Protein AF-A0A524IA74-F1 (afdb_monomer_lite)

Structure (mmCIF, N/CA/C/O backbone):
data_AF-A0A524IA74-F1
#
_entry.id   AF-A0A524IA74-F1
#
loop_
_atom_site.group_PDB
_atom_site.id
_atom_site.type_symbol
_atom_site.label_atom_id
_atom_site.label_alt_id
_atom_site.label_comp_id
_atom_site.label_asym_id
_atom_site.label_entity_id
_atom_site.label_seq_id
_atom_site.pdbx_PDB_ins_code
_atom_site.Cartn_x
_atom_site.Cartn_y
_atom_site.Cartn_z
_atom_site.occupancy
_atom_site.B_iso_or_equiv
_atom_site.auth_seq_id
_atom_site.auth_comp_id
_atom_site.auth_asym_id
_atom_site.auth_atom_id
_atom_site.pdbx_PDB_model_num
ATOM 1 N N . MET A 1 1 ? -13.943 26.704 13.765 1.00 54.09 1 MET A N 1
ATOM 2 C CA . MET A 1 1 ? -13.373 25.333 13.766 1.00 54.09 1 MET A CA 1
ATOM 3 C C . MET A 1 1 ? -14.241 24.308 13.032 1.00 54.09 1 MET A C 1
ATOM 5 O O . MET A 1 1 ? -13.720 23.677 12.126 1.00 54.09 1 MET A O 1
ATOM 9 N N . LYS A 1 2 ? -15.546 24.165 13.328 1.00 55.84 2 LYS A N 1
ATOM 10 C CA . LYS A 1 2 ? -16.419 23.176 12.648 1.00 55.84 2 LYS A CA 1
ATOM 11 C C . LYS A 1 2 ? -16.533 23.368 11.122 1.00 55.84 2 LYS A C 1
ATOM 13 O O . LYS A 1 2 ? -16.414 22.394 10.395 1.00 55.84 2 LYS A O 1
ATOM 18 N N . ALA A 1 3 ? -16.668 24.613 10.650 1.00 59.72 3 ALA A N 1
ATOM 19 C CA . ALA A 1 3 ? -16.769 24.925 9.217 1.00 59.72 3 ALA A CA 1
ATOM 20 C C . ALA A 1 3 ? -15.472 24.647 8.424 1.00 59.72 3 ALA A C 1
ATOM 22 O O . ALA A 1 3 ? -15.514 24.189 7.289 1.00 59.72 3 ALA A O 1
ATOM 23 N N . LEU A 1 4 ? -14.302 24.875 9.032 1.00 58.81 4 LEU A N 1
ATOM 24 C CA . LEU A 1 4 ? -13.014 24.597 8.384 1.00 58.81 4 LEU A CA 1
ATOM 25 C C . LEU A 1 4 ? -12.788 23.082 8.242 1.00 58.81 4 LEU A C 1
ATOM 27 O O . LEU A 1 4 ? -12.340 22.608 7.202 1.00 58.81 4 LEU A O 1
ATOM 31 N N . MET A 1 5 ? -13.168 22.315 9.272 1.00 59.25 5 MET A N 1
ATOM 32 C CA . MET A 1 5 ? -13.092 20.853 9.237 1.00 59.25 5 MET A CA 1
ATOM 33 C C . MET A 1 5 ? -14.117 20.230 8.284 1.00 59.25 5 MET A C 1
ATOM 35 O O . MET A 1 5 ? -13.806 19.223 7.657 1.00 59.25 5 MET A O 1
ATOM 39 N N . SER A 1 6 ? -15.300 20.832 8.112 1.00 62.88 6 SER A N 1
ATOM 40 C CA . SER A 1 6 ? -16.278 20.358 7.125 1.00 62.88 6 SER A CA 1
ATOM 41 C C . SER A 1 6 ? -15.826 20.613 5.687 1.00 62.88 6 SER A C 1
ATOM 43 O O . SER A 1 6 ? -16.047 19.763 4.833 1.00 62.88 6 SER A O 1
ATOM 45 N N . VAL A 1 7 ? -15.151 21.736 5.413 1.00 64.31 7 VAL A N 1
ATOM 46 C CA . VAL A 1 7 ? -14.572 22.014 4.086 1.00 64.31 7 VAL A CA 1
ATOM 47 C C . VAL A 1 7 ? -13.416 21.056 3.784 1.00 64.31 7 VAL A C 1
ATOM 49 O O . VAL A 1 7 ? -13.382 20.467 2.706 1.00 64.31 7 VAL A O 1
ATOM 52 N N . GLY A 1 8 ? -12.515 20.823 4.747 1.00 64.31 8 GLY A N 1
ATOM 53 C CA . GLY A 1 8 ? -11.433 19.840 4.602 1.00 64.31 8 GLY A CA 1
ATOM 54 C C . GLY A 1 8 ? -11.945 18.410 4.395 1.00 64.31 8 GLY A C 1
ATOM 55 O O . GLY A 1 8 ? -11.442 17.692 3.533 1.00 64.31 8 GLY A O 1
ATOM 56 N N . ALA A 1 9 ? -13.000 18.016 5.115 1.00 65.38 9 ALA A N 1
ATOM 57 C CA . ALA A 1 9 ? -13.662 16.730 4.912 1.00 65.38 9 ALA A CA 1
ATOM 58 C C . ALA A 1 9 ? -14.274 16.618 3.507 1.00 65.38 9 ALA A C 1
ATOM 60 O O . ALA A 1 9 ? -14.123 15.585 2.864 1.00 65.38 9 ALA A O 1
ATOM 61 N N . LEU A 1 10 ? -14.904 17.678 2.996 1.00 71.00 10 LEU A N 1
ATOM 62 C CA . LEU A 1 10 ? -15.529 17.684 1.671 1.00 71.00 10 LEU A CA 1
ATOM 63 C C . LEU A 1 10 ? -14.485 17.560 0.550 1.00 71.00 10 LEU A C 1
ATOM 65 O O . LEU A 1 10 ? -14.660 16.753 -0.358 1.00 71.00 10 LEU A O 1
ATOM 69 N N . ILE A 1 11 ? -13.356 18.268 0.661 1.00 70.00 11 ILE A N 1
ATOM 70 C CA . ILE A 1 11 ? -12.216 18.144 -0.266 1.00 70.00 11 ILE A CA 1
ATOM 71 C C . ILE A 1 11 ? -11.627 16.726 -0.224 1.00 70.00 11 ILE A C 1
ATOM 73 O O . ILE A 1 11 ? -11.373 16.124 -1.269 1.00 70.00 11 ILE A O 1
ATOM 77 N N . GLY A 1 12 ? -11.469 16.163 0.978 1.00 69.38 12 GLY A N 1
ATOM 78 C CA . GLY A 1 12 ? -11.033 14.781 1.166 1.00 69.38 12 GLY A CA 1
ATOM 79 C C . GLY A 1 12 ? -11.959 13.769 0.496 1.00 69.38 12 GLY A C 1
ATOM 80 O O . GLY A 1 12 ? -11.491 12.905 -0.239 1.00 69.38 12 GLY A O 1
ATOM 81 N N . VAL A 1 13 ? -13.274 13.903 0.697 1.00 72.31 13 VAL A N 1
ATOM 82 C CA . VAL A 1 13 ? -14.288 13.040 0.071 1.00 72.31 13 VAL A CA 1
ATOM 83 C C . VAL A 1 13 ? -14.237 13.152 -1.451 1.00 72.31 13 VAL A C 1
ATOM 85 O O . VAL A 1 13 ? -14.229 12.128 -2.129 1.00 72.31 13 VAL A O 1
ATOM 88 N N . VAL A 1 14 ? -14.154 14.368 -1.997 1.00 74.56 14 VAL A N 1
ATOM 89 C CA . VAL A 1 14 ? -14.113 14.590 -3.449 1.00 74.56 14 VAL A CA 1
ATOM 90 C C . VAL A 1 14 ? -12.910 13.901 -4.081 1.00 74.56 14 VAL A C 1
ATOM 92 O O . VAL A 1 14 ? -13.070 13.210 -5.085 1.00 74.56 14 VAL A O 1
ATOM 95 N N . GLY A 1 15 ? -11.712 14.022 -3.505 1.00 73.25 15 GLY A N 1
ATOM 96 C CA . GLY A 1 15 ? -10.569 13.350 -4.115 1.00 73.25 15 GLY A CA 1
ATOM 97 C C . GLY A 1 15 ? -10.454 11.857 -3.775 1.00 73.25 15 GLY A C 1
ATOM 98 O O . GLY A 1 15 ? -9.889 11.129 -4.581 1.00 73.25 15 GLY A O 1
ATOM 99 N N . ILE A 1 16 ? -11.075 11.350 -2.698 1.00 75.94 16 ILE A N 1
ATOM 100 C CA . ILE A 1 16 ? -11.291 9.898 -2.527 1.00 75.94 16 ILE A CA 1
ATOM 101 C C . ILE A 1 16 ? -12.206 9.365 -3.637 1.00 75.94 16 ILE A C 1
ATOM 103 O O . ILE A 1 16 ? -11.902 8.330 -4.224 1.00 75.94 16 ILE A O 1
ATOM 107 N N . LEU A 1 17 ? -13.296 10.070 -3.957 1.00 77.56 17 LEU A N 1
ATOM 108 C CA . LEU A 1 17 ? -14.204 9.703 -5.049 1.00 77.56 17 LEU A CA 1
ATOM 109 C C . LEU A 1 17 ? -13.511 9.771 -6.412 1.00 77.56 17 LEU A C 1
ATOM 111 O O . LEU A 1 17 ? -13.702 8.880 -7.237 1.00 77.56 17 LEU A O 1
ATOM 115 N N . LEU A 1 18 ? -12.668 10.781 -6.632 1.00 78.19 18 LEU A N 1
ATOM 116 C CA . LEU A 1 18 ? -11.855 10.895 -7.841 1.00 78.19 18 LEU A CA 1
ATOM 117 C C . LEU A 1 18 ? -10.894 9.709 -7.962 1.00 78.19 18 LEU A C 1
ATOM 119 O O . LEU A 1 18 ? -10.849 9.058 -9.002 1.00 78.19 18 LEU A O 1
ATOM 123 N N . LEU A 1 19 ? -10.177 9.376 -6.888 1.00 77.81 19 LEU A N 1
ATOM 124 C CA . LEU A 1 19 ? -9.237 8.257 -6.867 1.00 77.81 19 LEU A CA 1
ATOM 125 C C . LEU A 1 19 ? -9.966 6.915 -7.034 1.00 77.81 19 LEU A C 1
ATOM 127 O O . LEU A 1 19 ? -9.506 6.062 -7.788 1.00 77.81 19 LEU A O 1
ATOM 131 N N . ALA A 1 20 ? -11.146 6.752 -6.431 1.00 79.62 20 ALA A N 1
ATOM 132 C CA . ALA A 1 20 ? -12.015 5.600 -6.658 1.00 79.62 20 ALA A CA 1
ATOM 133 C C . ALA A 1 20 ? -12.445 5.503 -8.134 1.00 79.62 20 ALA A C 1
ATOM 135 O O . ALA A 1 20 ? -12.313 4.443 -8.746 1.00 79.62 20 ALA A O 1
ATOM 136 N N . GLY A 1 21 ? -12.853 6.616 -8.749 1.00 76.75 21 GLY A N 1
ATOM 137 C CA . GLY A 1 21 ? -13.161 6.691 -10.180 1.00 76.75 21 GLY A CA 1
ATOM 138 C C . GLY A 1 21 ? -11.976 6.300 -11.069 1.00 76.75 21 GLY A C 1
ATOM 139 O O . GLY A 1 21 ? -12.164 5.603 -12.066 1.00 76.75 21 GLY A O 1
ATOM 140 N N . MET A 1 22 ? -10.752 6.665 -10.677 1.00 79.50 22 MET A N 1
ATOM 141 C CA . MET A 1 22 ? -9.527 6.247 -11.369 1.00 79.50 22 MET A CA 1
ATOM 142 C C . MET A 1 22 ? -9.234 4.754 -11.187 1.00 79.50 22 MET A C 1
ATOM 144 O O . MET A 1 22 ? -8.832 4.089 -12.137 1.00 79.50 22 MET A O 1
ATOM 148 N N . THR A 1 23 ? -9.474 4.197 -9.995 1.00 75.94 23 THR A N 1
ATOM 149 C CA . THR A 1 23 ? -9.257 2.761 -9.733 1.00 75.94 23 THR A CA 1
ATOM 150 C C . THR A 1 23 ? -10.218 1.861 -10.510 1.00 75.94 23 THR A C 1
ATOM 152 O O . THR A 1 23 ? -9.827 0.769 -10.912 1.00 75.94 23 THR A O 1
ATOM 155 N N . VAL A 1 24 ? -11.452 2.323 -10.747 1.00 78.75 24 VAL A N 1
ATOM 156 C CA . VAL A 1 24 ? -12.494 1.600 -11.501 1.00 78.75 24 VAL A CA 1
ATOM 157 C C . VAL A 1 24 ? -12.382 1.857 -13.015 1.00 78.75 24 VAL A C 1
ATOM 159 O O . VAL A 1 24 ? -13.074 1.228 -13.806 1.00 78.75 24 VAL A O 1
ATOM 162 N N . GLY A 1 25 ? -11.485 2.753 -13.445 1.00 71.50 25 GLY A N 1
ATOM 163 C CA . GLY A 1 25 ? -11.270 3.078 -14.859 1.00 71.50 25 GLY A CA 1
ATOM 164 C C . GLY A 1 25 ? -12.322 4.013 -15.467 1.00 71.50 25 GLY A C 1
ATOM 165 O O . GLY A 1 25 ? -12.329 4.208 -16.677 1.00 71.50 25 GLY A O 1
ATOM 166 N N . ILE A 1 26 ? -13.186 4.615 -14.642 1.00 76.38 26 ILE A N 1
ATOM 167 C CA . ILE A 1 26 ? -14.176 5.621 -15.068 1.00 76.38 26 ILE A CA 1
ATOM 168 C C . ILE A 1 26 ? -13.473 6.944 -15.397 1.00 76.38 26 ILE A C 1
ATOM 170 O O . ILE A 1 26 ? -13.854 7.638 -16.336 1.00 76.38 26 ILE A O 1
ATOM 174 N N . VAL A 1 27 ? -12.432 7.286 -14.630 1.00 72.25 27 VAL A N 1
ATOM 175 C CA . VAL A 1 27 ? -11.630 8.499 -14.823 1.00 72.25 27 VAL A CA 1
ATOM 176 C C . VAL A 1 27 ? -10.223 8.100 -15.268 1.00 72.25 27 VAL A C 1
ATOM 178 O O . VAL A 1 27 ? -9.464 7.554 -14.466 1.00 72.25 27 VAL A O 1
ATOM 181 N N . PRO A 1 28 ? -9.835 8.363 -16.525 1.00 69.81 28 PRO A N 1
ATOM 182 C CA . PRO A 1 28 ? -8.480 8.104 -16.988 1.00 69.81 28 PRO A CA 1
ATOM 183 C C . PRO A 1 28 ? -7.435 8.861 -16.158 1.00 69.81 28 PRO A C 1
ATOM 185 O O . PRO A 1 28 ? -7.592 10.052 -15.872 1.00 69.81 28 PRO A O 1
ATOM 188 N N . SER A 1 29 ? -6.306 8.217 -15.844 1.00 67.06 29 SER A N 1
ATOM 189 C CA . SER A 1 29 ? -5.229 8.846 -15.061 1.00 67.06 29 SER A CA 1
ATOM 190 C C . SER A 1 29 ? -4.622 10.102 -15.694 1.00 67.06 29 SER A C 1
ATOM 192 O O . SER A 1 29 ? -3.987 10.897 -15.008 1.00 67.06 29 SER A O 1
ATOM 194 N N . ASN A 1 30 ? -4.849 10.310 -16.990 1.00 67.38 30 ASN A N 1
ATOM 195 C CA . ASN A 1 30 ? -4.389 11.474 -17.741 1.00 67.38 30 ASN A CA 1
ATOM 196 C C . ASN A 1 30 ? -5.347 12.684 -17.680 1.00 67.38 30 ASN A C 1
ATOM 198 O O . ASN A 1 30 ? -4.999 13.731 -18.224 1.00 67.38 30 ASN A O 1
ATOM 202 N N . THR A 1 31 ? -6.527 12.551 -17.055 1.00 68.94 31 THR A N 1
ATOM 203 C CA . THR A 1 31 ? -7.569 13.598 -17.042 1.00 68.94 31 THR A CA 1
ATOM 204 C C . THR A 1 31 ? -7.170 14.778 -16.158 1.00 68.94 31 THR A C 1
ATOM 206 O O . THR A 1 31 ? -7.426 15.927 -16.504 1.00 68.94 31 THR A O 1
ATOM 209 N N . VAL A 1 32 ? -6.479 14.513 -15.046 1.00 69.56 32 VAL A N 1
ATOM 210 C CA . VAL A 1 32 ? -5.937 15.553 -14.163 1.00 69.56 32 VAL A CA 1
ATOM 211 C C . VAL A 1 32 ? -4.418 15.450 -14.190 1.00 69.56 32 VAL A C 1
ATOM 213 O O . VAL A 1 32 ? -3.829 14.664 -13.452 1.00 69.56 32 VAL A O 1
ATOM 216 N N . ARG A 1 33 ? -3.759 16.215 -15.059 1.00 71.31 33 ARG A N 1
ATOM 217 C CA . ARG A 1 33 ? -2.292 16.209 -15.125 1.00 71.31 33 ARG A CA 1
ATOM 218 C C . ARG A 1 33 ? -1.700 16.969 -13.940 1.00 71.31 33 ARG A C 1
ATOM 220 O O . ARG A 1 33 ? -2.246 17.981 -13.504 1.00 71.31 33 ARG A O 1
ATOM 227 N N . LEU A 1 34 ? -0.594 16.457 -13.411 1.00 78.81 34 LEU A N 1
ATOM 228 C CA . LEU A 1 34 ? 0.241 17.210 -12.479 1.00 78.81 34 LEU A CA 1
ATOM 229 C C . LEU A 1 34 ? 1.002 18.274 -13.280 1.00 78.81 34 LEU A C 1
ATOM 231 O O . LEU A 1 34 ? 1.402 18.016 -14.416 1.00 78.81 34 LEU A O 1
ATOM 235 N N . LEU A 1 35 ? 1.174 19.465 -12.710 1.00 76.94 35 LEU A N 1
ATOM 236 C CA . LEU A 1 35 ? 1.890 20.552 -13.375 1.00 76.94 35 LEU A CA 1
ATOM 237 C C . LEU A 1 35 ? 3.384 20.215 -13.454 1.00 76.94 35 LEU A C 1
ATOM 239 O O . LEU A 1 35 ? 4.038 20.005 -12.427 1.00 76.94 35 LEU A O 1
ATOM 243 N N . GLU A 1 36 ? 3.924 20.172 -14.672 1.00 73.50 36 GLU A N 1
ATOM 244 C CA . GLU A 1 36 ? 5.352 19.946 -14.913 1.00 73.50 36 GLU A CA 1
ATOM 245 C C . GLU A 1 36 ? 6.183 21.023 -14.192 1.00 73.50 36 GLU A C 1
ATOM 247 O O . GLU A 1 36 ? 5.839 22.204 -14.191 1.00 73.50 36 GLU A O 1
ATOM 252 N N . GLY A 1 37 ? 7.238 20.606 -13.487 1.00 77.31 37 GLY A N 1
ATOM 253 C CA . GLY A 1 37 ? 8.062 21.486 -12.643 1.00 77.31 37 GLY A CA 1
ATOM 254 C C . GLY A 1 37 ? 7.543 21.717 -11.214 1.00 77.31 37 GLY A C 1
ATOM 255 O O . GLY A 1 37 ? 8.352 21.932 -10.316 1.00 77.31 37 GLY A O 1
ATOM 256 N N . TYR A 1 38 ? 6.237 21.576 -10.956 1.00 81.25 38 TYR A N 1
ATOM 257 C CA . TYR A 1 38 ? 5.638 21.731 -9.615 1.00 81.25 38 TYR A CA 1
ATOM 258 C C . TYR A 1 38 ? 5.130 20.420 -9.002 1.00 81.25 38 TYR A C 1
ATOM 260 O O . TYR A 1 38 ? 4.615 20.419 -7.880 1.00 81.25 38 TYR A O 1
ATOM 268 N N . MET A 1 39 ? 5.309 19.294 -9.702 1.00 81.62 39 MET A N 1
ATOM 269 C CA . MET A 1 39 ? 4.815 17.977 -9.283 1.00 81.62 39 MET A CA 1
ATOM 270 C C . MET A 1 39 ? 5.117 17.624 -7.813 1.00 81.62 39 MET A C 1
ATOM 272 O O . MET A 1 39 ? 4.191 17.166 -7.144 1.00 81.62 39 MET A O 1
ATOM 276 N N . PRO A 1 40 ? 6.330 17.845 -7.255 1.00 83.00 40 PRO A N 1
ATOM 277 C CA . PRO A 1 40 ? 6.607 17.473 -5.865 1.00 83.00 40 PRO A CA 1
ATOM 278 C C . PRO A 1 40 ? 5.752 18.251 -4.859 1.00 83.00 40 PRO A C 1
ATOM 280 O O . PRO A 1 40 ? 5.166 17.663 -3.952 1.00 83.00 40 PRO A O 1
ATOM 283 N N . VAL A 1 41 ? 5.631 19.568 -5.047 1.00 86.56 41 VAL A N 1
ATOM 284 C CA . VAL A 1 41 ? 4.852 20.443 -4.159 1.00 86.56 41 VAL A CA 1
ATOM 285 C C . VAL A 1 41 ? 3.365 20.131 -4.283 1.00 86.56 41 VAL A C 1
ATOM 287 O O . VAL A 1 41 ? 2.674 20.018 -3.273 1.00 86.56 41 VAL A O 1
ATOM 290 N N . GLN A 1 42 ? 2.884 19.922 -5.511 1.00 84.31 42 GLN A N 1
ATOM 291 C CA . GLN A 1 42 ? 1.494 19.561 -5.765 1.00 84.31 42 GLN A CA 1
ATOM 292 C C . GLN A 1 42 ? 1.129 18.224 -5.110 1.00 84.31 42 GLN A C 1
ATOM 294 O O . GLN A 1 42 ? 0.101 18.137 -4.448 1.00 84.31 42 GLN A O 1
ATOM 299 N N . VAL A 1 43 ? 1.979 17.199 -5.229 1.00 84.88 43 VAL A N 1
ATOM 300 C CA . VAL A 1 43 ? 1.735 15.885 -4.614 1.00 84.88 43 VAL A CA 1
ATOM 301 C C . VAL A 1 43 ? 1.712 15.975 -3.090 1.00 84.88 43 VAL A C 1
ATOM 303 O O . VAL A 1 43 ? 0.837 15.381 -2.465 1.00 84.88 43 VAL A O 1
ATOM 306 N N . ILE A 1 44 ? 2.634 16.727 -2.485 1.00 85.81 44 ILE A N 1
ATOM 307 C CA . ILE A 1 44 ? 2.654 16.928 -1.030 1.00 85.81 44 ILE A CA 1
ATOM 308 C C . ILE A 1 44 ? 1.391 17.660 -0.571 1.00 85.81 44 ILE A C 1
ATOM 310 O O . ILE A 1 44 ? 0.778 17.262 0.419 1.00 85.81 44 ILE A O 1
ATOM 314 N N . LEU A 1 45 ? 0.977 18.703 -1.293 1.00 87.06 45 LEU A N 1
ATOM 315 C CA . LEU A 1 45 ? -0.223 19.472 -0.979 1.00 87.06 45 LEU A CA 1
ATOM 316 C C . LEU A 1 45 ? -1.487 18.613 -1.118 1.00 87.06 45 LEU A C 1
ATOM 318 O O . LEU A 1 45 ? -2.293 18.577 -0.190 1.00 87.06 45 LEU A O 1
ATOM 322 N N . GLU A 1 46 ? -1.634 17.875 -2.223 1.00 85.50 46 GLU A N 1
ATOM 323 C CA . GLU A 1 46 ? -2.749 16.946 -2.448 1.00 85.50 46 GLU A CA 1
ATOM 324 C C . GLU A 1 46 ? -2.808 15.889 -1.333 1.00 85.50 46 GLU A C 1
ATOM 326 O O . GLU A 1 46 ? -3.845 15.731 -0.690 1.00 85.50 46 GLU A O 1
ATOM 331 N N . LEU A 1 47 ? -1.688 15.226 -1.018 1.00 85.56 47 LEU A N 1
ATOM 332 C CA . LEU A 1 47 ? -1.622 14.242 0.068 1.00 85.56 47 LEU A CA 1
ATOM 333 C C . LEU A 1 47 ? -1.948 14.850 1.436 1.00 85.56 47 LEU A C 1
ATOM 335 O O . LEU A 1 47 ? -2.654 14.226 2.225 1.00 85.56 47 LEU A O 1
ATOM 339 N N . THR A 1 48 ? -1.490 16.069 1.717 1.00 85.25 48 THR A N 1
ATOM 340 C CA . THR A 1 48 ? -1.787 16.763 2.979 1.00 85.25 48 THR A CA 1
ATOM 341 C C . THR A 1 48 ? -3.278 17.067 3.101 1.00 85.25 48 THR A C 1
ATOM 343 O O . THR A 1 48 ? -3.872 16.815 4.151 1.00 85.25 48 THR A O 1
ATOM 346 N N . LEU A 1 49 ? -3.911 17.541 2.023 1.00 85.19 49 LEU A N 1
ATOM 347 C CA . LEU A 1 49 ? -5.359 17.752 1.980 1.00 85.19 49 LEU A CA 1
ATOM 348 C C . LEU A 1 49 ? -6.122 16.437 2.151 1.00 85.19 49 LEU A C 1
ATOM 350 O O . LEU A 1 49 ? -7.120 16.406 2.869 1.00 85.19 49 LEU A O 1
ATOM 354 N N . PHE A 1 50 ? -5.637 15.339 1.567 1.00 84.62 50 PHE A N 1
ATOM 355 C CA . PHE A 1 50 ? -6.240 14.024 1.768 1.00 84.62 50 PHE A CA 1
ATOM 356 C C . PHE A 1 50 ? -6.140 13.546 3.205 1.00 84.62 50 PHE A C 1
ATOM 358 O O . PHE A 1 50 ? -7.146 13.119 3.766 1.00 84.62 50 PHE A O 1
ATOM 365 N N . VAL A 1 51 ? -4.969 13.660 3.829 1.00 84.88 51 VAL A N 1
ATOM 366 C CA . VAL A 1 51 ? -4.786 13.301 5.239 1.00 84.88 51 VAL A CA 1
ATOM 367 C C . VAL A 1 51 ? -5.682 14.161 6.133 1.00 84.88 51 VAL A C 1
ATOM 369 O O . VAL A 1 51 ? -6.352 13.622 7.013 1.00 84.88 51 VAL A O 1
ATOM 372 N N . ALA A 1 52 ? -5.774 15.470 5.882 1.00 84.38 52 ALA A N 1
ATOM 373 C CA . ALA A 1 52 ? -6.692 16.363 6.592 1.00 84.38 52 ALA A CA 1
ATOM 374 C C . ALA A 1 52 ? -8.170 15.978 6.380 1.00 84.38 52 ALA A C 1
ATOM 376 O O . ALA A 1 52 ? -8.980 16.030 7.305 1.00 84.38 52 ALA A O 1
ATOM 377 N N . GLY A 1 53 ? -8.524 15.535 5.176 1.00 82.44 53 GLY A N 1
ATOM 378 C CA . GLY A 1 53 ? -9.842 15.001 4.861 1.00 82.44 53 GLY A CA 1
ATOM 379 C C . GLY A 1 53 ? -10.154 13.711 5.619 1.00 82.44 53 GLY A C 1
ATOM 380 O O . GLY A 1 53 ? -11.202 13.609 6.253 1.00 82.44 53 GLY A O 1
ATOM 381 N N . PHE A 1 54 ? -9.229 12.747 5.625 1.00 82.38 54 PHE A N 1
ATOM 382 C CA . PHE A 1 54 ? -9.357 11.493 6.372 1.00 82.38 54 PHE A CA 1
ATOM 383 C C . PHE A 1 54 ? -9.493 11.730 7.879 1.00 82.38 54 PHE A C 1
ATOM 385 O O . PHE A 1 54 ? -10.341 11.107 8.522 1.00 82.38 54 PHE A O 1
ATOM 392 N N . THR A 1 55 ? -8.704 12.642 8.453 1.00 82.19 55 THR A N 1
ATOM 393 C CA . THR A 1 55 ? -8.819 12.995 9.876 1.00 82.19 55 THR A CA 1
ATOM 394 C C . THR A 1 55 ? -10.135 13.711 10.171 1.00 82.19 55 THR A C 1
ATOM 396 O O . THR A 1 55 ? -10.787 13.382 11.164 1.00 82.19 55 THR A O 1
ATOM 399 N N . GLY A 1 56 ? -10.590 14.600 9.282 1.00 81.31 56 GLY A N 1
ATOM 400 C CA . GLY A 1 56 ? -11.898 15.252 9.360 1.00 81.31 56 GLY A CA 1
ATOM 401 C C . GLY A 1 56 ? -13.062 14.257 9.337 1.00 81.31 56 GLY A C 1
ATOM 402 O O . GLY A 1 56 ? -13.914 14.289 10.224 1.00 81.31 56 GLY A O 1
ATOM 403 N N . ILE A 1 57 ? -13.067 13.314 8.387 1.00 80.69 57 ILE A N 1
ATOM 404 C CA . ILE A 1 57 ? -14.070 12.238 8.300 1.00 80.69 57 ILE A CA 1
ATOM 405 C C . ILE A 1 57 ? -14.023 11.363 9.555 1.00 80.69 57 ILE A C 1
ATOM 407 O O . ILE A 1 57 ? -15.065 11.063 10.137 1.00 80.69 57 ILE A O 1
ATOM 411 N N . SER A 1 58 ? -12.826 10.983 10.015 1.00 81.44 58 SER A N 1
ATOM 412 C CA . SER A 1 58 ? -12.665 10.199 11.243 1.00 81.44 58 SER A CA 1
ATOM 413 C C . SER A 1 58 ? -13.226 10.932 12.464 1.00 81.44 58 SER A C 1
ATOM 415 O O . SER A 1 58 ? -13.843 10.300 13.321 1.00 81.44 58 SER A O 1
ATOM 417 N N . TYR A 1 59 ? -13.021 12.245 12.559 1.00 81.75 59 TYR A N 1
ATOM 418 C CA . TYR A 1 59 ? -13.557 13.069 13.639 1.00 81.75 59 TYR A CA 1
ATOM 419 C C . TYR A 1 59 ? -15.084 13.179 13.562 1.00 81.75 59 TYR A C 1
ATOM 421 O O . TYR A 1 59 ? -15.771 13.011 14.569 1.00 81.75 59 TYR A O 1
ATOM 429 N N . MET A 1 60 ? -15.635 13.392 12.363 1.00 78.38 60 MET A N 1
ATOM 430 C CA . MET A 1 60 ? -17.083 13.419 12.147 1.00 78.38 60 MET A CA 1
ATOM 431 C C . MET A 1 60 ? -17.728 12.079 12.520 1.00 78.38 60 MET A C 1
ATOM 433 O O . MET A 1 60 ? -18.688 12.056 13.287 1.00 78.38 60 MET A O 1
ATOM 437 N N . MET A 1 61 ? -17.162 10.957 12.075 1.00 79.94 61 MET A N 1
ATOM 438 C CA . MET A 1 61 ? -17.645 9.614 12.417 1.00 79.94 61 MET A CA 1
ATOM 439 C C . MET A 1 61 ? -17.584 9.337 13.924 1.00 79.94 61 MET A C 1
ATOM 441 O O . MET A 1 61 ? -18.511 8.748 14.484 1.00 79.94 61 MET A O 1
ATOM 445 N N . ALA A 1 62 ? -16.535 9.818 14.599 1.00 80.50 62 ALA A N 1
ATOM 446 C CA . ALA A 1 62 ? -16.440 9.752 16.053 1.00 80.50 62 ALA A CA 1
ATOM 447 C C . ALA A 1 62 ? -17.550 10.570 16.738 1.00 80.50 62 ALA A C 1
ATOM 449 O O . ALA A 1 62 ? -18.174 10.076 17.674 1.00 80.50 62 ALA A O 1
ATOM 450 N N . SER A 1 63 ? -17.862 11.772 16.237 1.00 76.94 63 SER A N 1
ATOM 451 C CA . SER A 1 63 ? -18.960 12.599 16.765 1.00 76.94 63 SER A CA 1
ATOM 452 C C . SER A 1 63 ? -20.352 11.986 16.554 1.00 76.94 63 SER A C 1
ATOM 454 O O . SER A 1 63 ? -21.265 12.254 17.326 1.00 76.94 63 SER A O 1
ATOM 456 N N . MET A 1 64 ? -20.502 11.113 15.551 1.00 79.25 64 MET A N 1
ATOM 457 C CA . MET A 1 64 ? -21.727 10.355 15.266 1.00 79.25 64 MET A CA 1
ATOM 458 C C . MET A 1 64 ? -21.827 9.039 16.064 1.00 79.25 64 MET A C 1
ATOM 460 O O . MET A 1 64 ? -22.699 8.215 15.794 1.00 79.25 64 MET A O 1
ATOM 464 N N . GLY A 1 65 ? -20.918 8.800 17.018 1.00 75.56 65 GLY A N 1
ATOM 465 C CA . GLY A 1 65 ? -20.925 7.621 17.892 1.00 75.56 65 GLY A CA 1
ATOM 466 C C . GLY A 1 65 ? -20.402 6.329 17.252 1.00 75.56 65 GLY A C 1
ATOM 467 O O . GLY A 1 65 ? -20.359 5.296 17.916 1.00 75.56 65 GLY A O 1
ATOM 468 N N . LYS A 1 66 ? -19.956 6.363 15.989 1.00 74.31 66 LYS A N 1
ATOM 469 C CA . LYS A 1 66 ? -19.333 5.225 15.289 1.00 74.31 66 LYS A CA 1
ATOM 470 C C . LYS A 1 66 ? -17.841 5.484 15.098 1.00 74.31 66 LYS A C 1
ATOM 472 O O . LYS A 1 66 ? -17.366 5.699 13.983 1.00 74.31 66 LYS A O 1
ATOM 477 N N . ALA A 1 67 ? -17.091 5.480 16.198 1.00 72.69 67 ALA A N 1
ATOM 478 C CA . ALA A 1 67 ? -15.641 5.634 16.141 1.00 72.69 67 ALA A CA 1
ATOM 479 C C . ALA A 1 67 ? -15.016 4.473 15.352 1.00 72.69 67 ALA A C 1
ATOM 481 O O . ALA A 1 67 ? -15.142 3.304 15.718 1.00 72.69 67 ALA A O 1
ATOM 482 N N . PH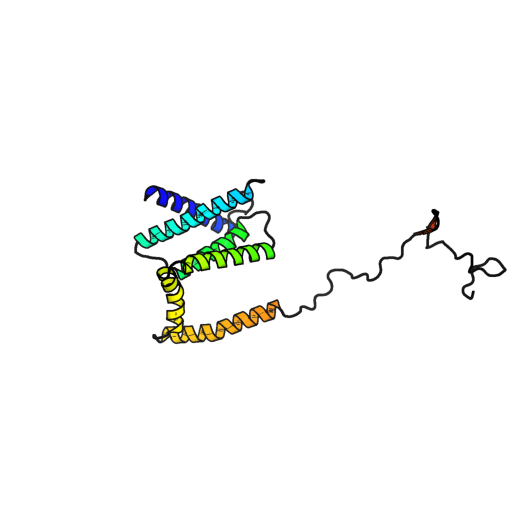E A 1 68 ? -14.343 4.800 14.250 1.00 75.94 68 PHE A N 1
ATOM 483 C CA . PHE A 1 68 ? -13.690 3.801 13.415 1.00 75.94 68 PHE A CA 1
ATOM 484 C C . PHE A 1 68 ? -12.462 3.231 14.150 1.00 75.94 68 PHE A C 1
ATOM 486 O O . PHE A 1 68 ? -11.652 4.028 14.633 1.00 75.94 68 PHE A O 1
ATOM 493 N N . PRO A 1 69 ? -12.277 1.900 14.249 1.00 85.56 69 PRO A N 1
ATOM 494 C CA . PRO A 1 69 ? -11.139 1.326 14.966 1.00 85.56 69 PRO A CA 1
ATOM 495 C C . PRO A 1 69 ? -9.797 1.817 14.410 1.00 85.56 69 PRO A C 1
ATOM 497 O O . PRO A 1 69 ? -9.595 1.817 13.194 1.00 85.56 69 PRO A O 1
ATOM 500 N N . ARG A 1 70 ? -8.853 2.173 15.294 1.00 87.19 70 ARG A N 1
ATOM 501 C CA . ARG A 1 70 ? -7.521 2.683 14.903 1.00 87.19 70 ARG A CA 1
ATOM 502 C C . ARG A 1 70 ? -6.772 1.747 13.958 1.00 87.19 70 ARG A C 1
ATOM 504 O O . ARG A 1 70 ? -6.148 2.214 13.013 1.00 87.19 70 ARG A O 1
ATOM 511 N N . PHE A 1 71 ? -6.906 0.438 14.166 1.00 88.06 71 PHE A N 1
ATOM 512 C CA . PHE A 1 71 ? -6.348 -0.583 13.278 1.00 88.06 71 PHE A CA 1
ATOM 513 C C . PHE A 1 71 ? -6.755 -0.376 11.812 1.00 88.06 71 PHE A C 1
ATOM 515 O O . PHE A 1 71 ? -5.903 -0.299 10.931 1.00 88.06 71 PHE A O 1
ATOM 522 N N . TRP A 1 72 ? -8.052 -0.210 11.548 1.00 87.69 72 TRP A N 1
ATOM 523 C CA . TRP A 1 72 ? -8.544 -0.025 10.186 1.00 87.69 72 TRP A CA 1
ATOM 524 C C . TRP A 1 72 ? -8.193 1.346 9.612 1.00 87.69 72 TRP A C 1
ATOM 526 O O . TRP A 1 72 ? -7.981 1.447 8.410 1.00 87.69 72 TRP A O 1
ATOM 536 N N . GLN A 1 73 ? -8.075 2.386 10.443 1.00 87.25 73 GLN A N 1
ATOM 537 C CA . GLN A 1 73 ? -7.611 3.699 9.978 1.00 87.25 73 GLN A CA 1
ATOM 538 C C . GLN A 1 73 ? -6.195 3.616 9.392 1.00 87.25 73 GLN A C 1
ATOM 540 O O . GLN A 1 73 ? -5.960 4.126 8.302 1.00 87.25 73 GLN A O 1
ATOM 545 N N . VAL A 1 74 ? -5.279 2.920 10.075 1.00 89.75 74 VAL A N 1
ATOM 546 C CA . VAL A 1 74 ? -3.904 2.685 9.598 1.00 89.75 74 VAL A CA 1
ATOM 547 C C . VAL A 1 74 ? -3.894 1.905 8.289 1.00 89.75 74 VAL A C 1
ATOM 549 O O . VAL A 1 74 ? -3.262 2.328 7.323 1.00 89.75 74 VAL A O 1
ATOM 552 N N . VAL A 1 75 ? -4.618 0.782 8.245 1.00 91.31 75 VAL A N 1
ATOM 553 C CA . VAL A 1 75 ? -4.664 -0.094 7.065 1.00 91.31 75 VAL A CA 1
ATOM 554 C C . VAL A 1 75 ? -5.238 0.643 5.855 1.00 91.31 75 VAL A C 1
ATOM 556 O O . VAL A 1 75 ? -4.664 0.575 4.770 1.00 91.31 75 VAL A O 1
ATOM 559 N N . LEU A 1 76 ? -6.337 1.381 6.033 1.00 89.25 76 LEU A N 1
ATOM 560 C CA . LEU A 1 76 ? -6.965 2.141 4.953 1.00 89.25 76 LEU A CA 1
ATOM 561 C C . LEU A 1 76 ? -6.104 3.317 4.495 1.00 89.25 76 LEU A C 1
ATOM 563 O O . LEU A 1 76 ? -6.020 3.553 3.294 1.00 89.25 76 LEU A O 1
ATOM 567 N N . LEU A 1 77 ? -5.445 4.027 5.415 1.00 90.06 77 LEU A N 1
ATOM 568 C CA . LEU A 1 77 ? -4.544 5.122 5.060 1.00 90.06 77 LEU A CA 1
ATOM 569 C C . LEU A 1 77 ? -3.356 4.610 4.238 1.00 90.06 77 LEU A C 1
ATOM 571 O O . LEU A 1 77 ? -3.009 5.199 3.218 1.00 90.06 77 LEU A O 1
ATOM 575 N N . TRP A 1 78 ? -2.762 3.486 4.639 1.00 92.75 78 TRP A N 1
ATOM 576 C CA . TRP A 1 78 ? -1.663 2.892 3.886 1.00 92.75 78 TRP A CA 1
ATOM 577 C C . TRP A 1 78 ? -2.116 2.376 2.513 1.00 92.75 78 TRP A C 1
ATOM 579 O O . TRP A 1 78 ? -1.487 2.679 1.499 1.00 92.75 78 TRP A O 1
ATOM 589 N N . ALA A 1 79 ? -3.254 1.676 2.450 1.00 91.38 79 ALA A N 1
ATOM 590 C CA . ALA A 1 79 ? -3.844 1.238 1.186 1.00 91.38 79 ALA A CA 1
ATOM 591 C C . ALA A 1 79 ? -4.153 2.426 0.258 1.00 91.38 79 ALA A C 1
ATOM 593 O O . ALA A 1 79 ? -3.863 2.367 -0.936 1.00 91.38 79 ALA A O 1
ATOM 594 N N . PHE A 1 80 ? -4.672 3.526 0.807 1.00 90.25 80 PHE A N 1
ATOM 595 C CA . PHE A 1 80 ? -4.906 4.764 0.072 1.00 90.25 80 PHE A CA 1
ATOM 596 C C . PHE A 1 80 ? -3.616 5.313 -0.547 1.00 90.25 80 PHE A C 1
ATOM 598 O O . PHE A 1 80 ? -3.616 5.627 -1.735 1.00 90.25 80 PHE A O 1
ATOM 605 N N . ILE A 1 81 ? -2.507 5.369 0.199 1.00 90.81 81 ILE A N 1
ATOM 606 C CA . ILE A 1 81 ? -1.213 5.831 -0.333 1.00 90.81 81 ILE A CA 1
ATOM 607 C C . ILE A 1 81 ? -0.748 4.944 -1.496 1.00 90.81 81 ILE A C 1
ATOM 609 O O . ILE A 1 81 ? -0.307 5.456 -2.526 1.00 90.81 81 ILE A O 1
ATOM 613 N N . LEU A 1 82 ? -0.886 3.620 -1.381 1.00 90.94 82 LEU A N 1
ATOM 614 C CA . LEU A 1 82 ? -0.517 2.697 -2.460 1.00 90.94 82 LEU A CA 1
ATOM 615 C C . LEU A 1 82 ? -1.369 2.903 -3.722 1.00 90.94 82 LEU A C 1
ATOM 617 O O . LEU A 1 82 ? -0.840 2.879 -4.836 1.00 90.94 82 LEU A O 1
ATOM 621 N N . LEU A 1 83 ? -2.676 3.123 -3.561 1.00 89.25 83 LEU A N 1
ATOM 622 C CA . LEU A 1 83 ? -3.580 3.416 -4.675 1.00 89.25 83 LEU A CA 1
ATOM 623 C C . LEU A 1 83 ? -3.281 4.787 -5.289 1.00 89.25 83 LEU A C 1
ATOM 625 O O . LEU A 1 83 ? -3.239 4.910 -6.512 1.00 89.25 83 LEU A O 1
ATOM 629 N N . TYR A 1 84 ? -2.991 5.791 -4.464 1.00 88.88 84 TYR A N 1
ATOM 630 C CA . TYR A 1 84 ? -2.575 7.118 -4.906 1.00 88.88 84 TYR A CA 1
ATOM 631 C C . TYR A 1 84 ? -1.321 7.041 -5.780 1.00 88.88 84 TYR A C 1
ATOM 633 O O . TYR A 1 84 ? -1.337 7.483 -6.927 1.00 88.88 84 TYR A O 1
ATOM 641 N N . LEU A 1 85 ? -0.259 6.386 -5.304 1.00 88.44 85 LEU A N 1
ATOM 642 C CA . LEU A 1 85 ? 0.984 6.230 -6.066 1.00 88.44 85 LEU A CA 1
ATOM 643 C C . LEU A 1 85 ? 0.801 5.433 -7.366 1.00 88.44 85 LEU A C 1
ATOM 645 O O . LEU A 1 85 ? 1.559 5.627 -8.313 1.00 88.44 85 LEU A O 1
ATOM 649 N N . LYS A 1 86 ? -0.177 4.522 -7.418 1.00 87.38 86 LYS A N 1
ATOM 650 C CA . LYS A 1 86 ? -0.455 3.699 -8.601 1.00 87.38 86 LYS A CA 1
ATOM 651 C C . LYS A 1 86 ? -1.304 4.420 -9.650 1.00 87.38 86 LYS A C 1
ATOM 653 O O . LYS A 1 86 ? -1.032 4.256 -10.834 1.00 87.38 86 LYS A O 1
ATOM 658 N N . PHE A 1 87 ? -2.341 5.145 -9.233 1.00 85.75 87 PHE A N 1
ATOM 659 C CA . PHE A 1 87 ? -3.370 5.663 -10.142 1.00 85.75 87 PHE A CA 1
ATOM 660 C C . PHE A 1 87 ? -3.309 7.177 -10.349 1.00 85.75 87 PHE A C 1
ATOM 662 O O . PHE A 1 87 ? -3.681 7.638 -11.427 1.00 85.75 87 PHE A O 1
ATOM 669 N N . ARG A 1 88 ? -2.840 7.951 -9.359 1.00 85.31 88 ARG A N 1
ATOM 670 C CA . ARG A 1 88 ? -2.790 9.421 -9.434 1.00 85.31 88 ARG A CA 1
ATOM 671 C C . ARG A 1 88 ? -1.542 9.932 -10.146 1.00 85.31 88 ARG A C 1
ATOM 673 O O . ARG A 1 88 ? -1.628 10.927 -10.863 1.00 85.31 88 ARG A O 1
ATOM 680 N N . VAL A 1 89 ? -0.394 9.288 -9.934 1.00 81.69 89 VAL A N 1
ATOM 681 C CA . VAL A 1 89 ? 0.887 9.757 -10.478 1.00 81.69 89 VAL A CA 1
ATOM 682 C C . VAL A 1 89 ? 1.073 9.256 -11.911 1.00 81.69 89 VAL A C 1
ATOM 684 O O . VAL A 1 89 ? 1.113 8.051 -12.153 1.00 81.69 89 VAL A O 1
ATOM 687 N N . TYR A 1 90 ? 1.198 10.198 -12.849 1.00 77.44 90 TYR A N 1
ATOM 688 C CA . TYR A 1 90 ? 1.484 9.939 -14.258 1.00 77.44 90 TYR A CA 1
ATOM 689 C C . TYR A 1 90 ? 2.719 10.745 -14.699 1.00 77.44 90 TYR A C 1
ATOM 691 O O . TYR A 1 90 ? 2.794 11.925 -14.345 1.00 77.44 90 TYR A O 1
ATOM 699 N N . PRO A 1 91 ? 3.663 10.171 -15.473 1.00 82.25 91 PRO A N 1
ATOM 700 C CA . PRO A 1 91 ? 3.700 8.798 -16.003 1.00 82.25 91 PRO A CA 1
ATOM 701 C C . PRO A 1 91 ? 3.802 7.715 -14.909 1.00 82.25 91 PRO A C 1
ATOM 703 O O . PRO A 1 91 ? 4.218 8.013 -13.787 1.00 82.25 91 PRO A O 1
ATOM 706 N N . PRO A 1 92 ? 3.380 6.466 -15.196 1.00 83.44 92 PRO A N 1
ATOM 707 C CA . PRO A 1 92 ? 3.318 5.412 -14.191 1.00 83.44 92 PRO A CA 1
ATOM 708 C C . PRO A 1 92 ? 4.706 5.097 -13.632 1.00 83.44 92 PRO A C 1
ATOM 710 O O . PRO A 1 92 ? 5.652 4.812 -14.365 1.00 83.44 92 PRO A O 1
ATOM 713 N N . ILE A 1 93 ? 4.811 5.117 -12.305 1.00 86.06 93 ILE A N 1
ATOM 714 C CA . ILE A 1 93 ? 6.072 4.902 -11.598 1.00 86.06 93 ILE A CA 1
ATOM 715 C C . ILE A 1 93 ? 6.472 3.406 -11.657 1.00 86.06 93 ILE A C 1
ATOM 717 O O . ILE A 1 93 ? 5.615 2.535 -11.421 1.00 86.06 93 ILE A O 1
ATOM 721 N N . PRO A 1 94 ? 7.767 3.079 -11.875 1.00 90.88 94 PRO A N 1
ATOM 722 C CA . PRO A 1 94 ? 8.282 1.715 -11.765 1.00 90.88 94 PRO A CA 1
ATOM 723 C C . PRO A 1 94 ? 7.905 1.040 -10.442 1.00 90.88 94 PRO A C 1
ATOM 725 O O . PRO A 1 94 ? 7.787 1.687 -9.398 1.00 90.88 94 PRO A O 1
ATOM 728 N N . PHE A 1 95 ? 7.729 -0.284 -10.468 1.00 86.44 95 PHE A N 1
ATOM 729 C CA . PHE A 1 95 ? 7.329 -1.045 -9.280 1.00 86.44 95 PHE A CA 1
ATOM 730 C C . PHE A 1 95 ? 8.295 -0.857 -8.100 1.00 86.44 95 PHE A C 1
ATOM 732 O O . PHE A 1 95 ? 7.832 -0.656 -6.981 1.00 86.44 95 PHE A O 1
ATOM 739 N N . SER A 1 96 ? 9.609 -0.853 -8.349 1.00 90.06 96 SER A N 1
ATOM 740 C CA . SER A 1 96 ? 10.636 -0.680 -7.311 1.00 90.06 96 SER A CA 1
ATOM 741 C C . SER A 1 96 ? 10.461 0.624 -6.532 1.00 90.06 96 SER A C 1
ATOM 743 O O . SER A 1 96 ? 10.426 0.616 -5.306 1.00 90.06 96 SER A O 1
ATOM 745 N N . VAL A 1 97 ? 10.264 1.738 -7.236 1.00 90.38 97 VAL A N 1
ATOM 746 C CA . VAL A 1 97 ? 10.086 3.061 -6.630 1.00 90.38 97 VAL A CA 1
ATOM 747 C C . VAL A 1 97 ? 8.758 3.139 -5.868 1.00 90.38 97 VAL A C 1
ATOM 749 O O . VAL A 1 97 ? 8.718 3.642 -4.746 1.00 90.38 97 VAL A O 1
ATOM 752 N N . ARG A 1 98 ? 7.671 2.571 -6.414 1.00 89.62 98 ARG A N 1
ATOM 753 C CA . ARG A 1 98 ? 6.390 2.471 -5.686 1.00 89.62 98 ARG A CA 1
ATOM 754 C C . ARG A 1 98 ? 6.515 1.637 -4.413 1.00 89.62 98 ARG A C 1
ATOM 756 O O . ARG A 1 98 ? 5.942 2.018 -3.397 1.00 89.62 98 ARG A O 1
ATOM 763 N N . ALA A 1 99 ? 7.262 0.536 -4.456 1.00 90.06 99 ALA A N 1
ATOM 764 C CA . ALA A 1 99 ? 7.519 -0.299 -3.290 1.00 90.06 99 ALA A CA 1
ATOM 765 C C . ALA A 1 99 ? 8.321 0.463 -2.224 1.00 90.06 99 ALA A C 1
ATOM 767 O O . ALA A 1 99 ? 7.920 0.462 -1.066 1.00 90.06 99 ALA A O 1
ATOM 768 N N . MET A 1 100 ? 9.374 1.194 -2.610 1.00 92.25 100 MET A N 1
ATOM 769 C CA . MET A 1 100 ? 10.166 2.019 -1.685 1.00 92.25 100 MET A CA 1
ATOM 770 C C . MET A 1 100 ? 9.304 3.059 -0.959 1.00 92.25 100 MET A C 1
ATOM 772 O O . MET A 1 100 ? 9.290 3.093 0.271 1.00 92.25 100 MET A O 1
ATOM 776 N N . TYR A 1 101 ? 8.535 3.871 -1.694 1.00 91.69 101 TYR A N 1
ATOM 777 C CA . TYR A 1 101 ? 7.643 4.860 -1.078 1.00 91.69 101 TYR A CA 1
ATOM 778 C C . TYR A 1 101 ? 6.530 4.203 -0.250 1.00 91.69 101 TYR A C 1
ATOM 780 O O . TYR A 1 101 ? 6.189 4.693 0.828 1.00 91.69 101 TYR A O 1
ATOM 788 N N . GLY A 1 102 ? 6.001 3.063 -0.703 1.00 93.06 102 GLY A N 1
ATOM 789 C CA . GLY A 1 102 ? 5.053 2.246 0.052 1.00 93.06 102 GLY A CA 1
ATOM 790 C C . GLY A 1 102 ? 5.613 1.796 1.403 1.00 93.06 102 GLY A C 1
ATOM 791 O O . GLY A 1 102 ? 4.940 1.945 2.420 1.00 93.06 102 GLY A O 1
ATOM 792 N N . THR A 1 103 ? 6.861 1.330 1.446 1.00 94.31 103 THR A N 1
ATOM 793 C CA . THR A 1 103 ? 7.538 0.923 2.684 1.00 94.31 103 THR A CA 1
ATOM 794 C C . THR A 1 103 ? 7.846 2.110 3.591 1.00 94.31 103 THR A C 1
ATOM 796 O O . THR A 1 103 ? 7.556 2.051 4.782 1.00 94.31 103 THR A O 1
ATOM 799 N N . VAL A 1 104 ? 8.378 3.214 3.058 1.00 94.62 104 VAL A N 1
ATOM 800 C CA . VAL A 1 104 ? 8.665 4.415 3.864 1.00 94.62 104 VAL A CA 1
ATOM 801 C C . VAL A 1 104 ? 7.380 4.986 4.467 1.00 94.62 104 VAL A C 1
ATOM 803 O O . VAL A 1 104 ? 7.346 5.314 5.652 1.00 94.62 104 VAL A O 1
ATOM 806 N N . SER A 1 105 ? 6.297 5.044 3.687 1.00 93.38 105 SER A N 1
ATOM 807 C CA . SER A 1 105 ? 4.994 5.483 4.196 1.00 93.38 105 SER A CA 1
ATOM 808 C C . SER A 1 105 ? 4.432 4.540 5.261 1.00 93.38 105 SER A C 1
ATOM 810 O O . SER A 1 105 ? 3.871 5.013 6.246 1.00 93.38 105 SER A O 1
ATOM 812 N N . LEU A 1 106 ? 4.639 3.224 5.123 1.00 94.81 106 LEU A N 1
ATOM 813 C CA . LEU A 1 106 ? 4.254 2.246 6.138 1.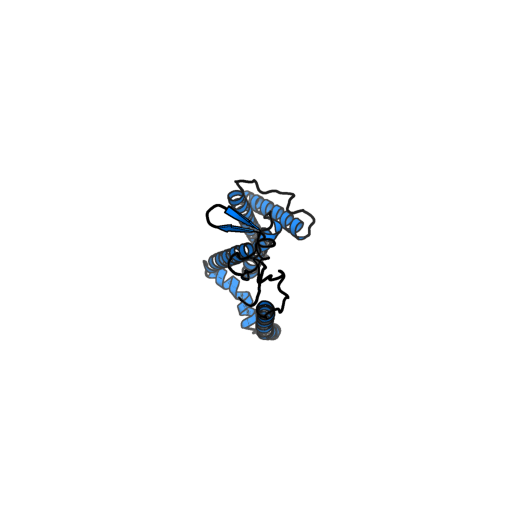00 94.81 106 LEU A CA 1
ATOM 814 C C . LEU A 1 106 ? 4.958 2.545 7.465 1.00 94.81 106 LEU A C 1
ATOM 816 O O . LEU A 1 106 ? 4.300 2.653 8.497 1.00 94.81 106 LEU A O 1
ATOM 820 N N . VAL A 1 107 ? 6.280 2.734 7.425 1.00 95.44 107 VAL A N 1
ATOM 821 C CA . VAL A 1 107 ? 7.090 3.070 8.606 1.00 95.44 107 VAL A CA 1
ATOM 822 C C . VAL A 1 107 ? 6.615 4.379 9.236 1.00 95.44 107 VAL A C 1
ATOM 824 O O . VAL A 1 107 ? 6.409 4.425 10.446 1.00 95.44 107 VAL A O 1
ATOM 827 N N . ALA A 1 108 ? 6.365 5.417 8.436 1.00 93.19 108 ALA A N 1
ATOM 828 C CA . ALA A 1 108 ? 5.869 6.699 8.935 1.00 93.19 108 ALA A CA 1
ATOM 829 C C . ALA A 1 108 ? 4.507 6.569 9.644 1.00 93.19 108 ALA A C 1
ATOM 831 O O . ALA A 1 108 ? 4.310 7.140 10.717 1.00 93.19 108 ALA A O 1
ATOM 832 N N . ILE A 1 109 ? 3.576 5.784 9.089 1.00 92.56 109 ILE A N 1
ATOM 833 C CA . ILE A 1 109 ? 2.268 5.535 9.714 1.00 92.56 109 ILE A CA 1
ATOM 834 C C . ILE A 1 109 ? 2.425 4.734 11.012 1.00 92.56 109 ILE A C 1
ATOM 836 O O . ILE A 1 109 ? 1.747 5.032 11.997 1.00 92.56 109 ILE A O 1
ATOM 840 N N . PHE A 1 110 ? 3.325 3.746 11.042 1.00 92.62 110 PHE A N 1
ATOM 841 C CA . PHE A 1 110 ? 3.630 3.008 12.267 1.00 92.62 110 PHE A CA 1
ATOM 842 C C . PHE A 1 110 ? 4.188 3.925 13.349 1.00 92.62 110 PHE A C 1
ATOM 844 O O . PHE A 1 110 ? 3.682 3.887 14.466 1.00 92.62 110 PHE A O 1
ATOM 851 N N . MET A 1 111 ? 5.154 4.784 13.007 1.00 93.62 111 MET A N 1
ATOM 852 C CA . MET A 1 111 ? 5.703 5.780 13.928 1.00 93.62 111 MET A CA 1
ATOM 853 C C . MET A 1 111 ? 4.613 6.707 14.469 1.00 93.62 111 MET A C 1
ATOM 855 O O . MET A 1 111 ? 4.585 6.985 15.665 1.00 93.62 111 MET A O 1
ATOM 859 N N . TRP A 1 112 ? 3.688 7.143 13.609 1.00 90.19 112 TRP A N 1
ATOM 860 C CA . TRP A 1 112 ? 2.552 7.970 14.011 1.00 90.19 112 TRP A CA 1
ATOM 861 C C . TRP A 1 112 ? 1.631 7.255 15.009 1.00 90.19 112 TRP A C 1
ATOM 863 O O . TRP A 1 112 ? 1.316 7.821 16.053 1.00 90.19 112 TRP A O 1
ATOM 873 N N . VAL A 1 113 ? 1.228 6.008 14.741 1.00 91.69 113 VAL A N 1
ATOM 874 C CA . VAL A 1 113 ? 0.345 5.265 15.657 1.00 91.69 113 VAL A CA 1
ATOM 875 C C . VAL A 1 113 ? 1.042 4.847 16.950 1.00 91.69 113 VAL A C 1
ATOM 877 O O . VAL A 1 113 ? 0.390 4.779 17.990 1.00 91.69 113 VAL A O 1
ATOM 880 N N . SER A 1 114 ? 2.349 4.585 16.912 1.00 92.50 114 SER A N 1
ATOM 881 C CA . SER A 1 114 ? 3.123 4.244 18.107 1.00 92.50 114 SER A CA 1
ATOM 882 C C . SER A 1 114 ? 3.502 5.455 18.961 1.00 92.50 114 SER A C 1
ATOM 884 O O . SER A 1 114 ? 3.997 5.269 20.066 1.00 92.50 114 SER A O 1
ATOM 886 N N . ALA A 1 115 ? 3.300 6.685 18.475 1.00 92.69 115 ALA A N 1
ATOM 887 C CA . ALA A 1 115 ? 3.676 7.898 19.204 1.00 92.69 115 ALA A CA 1
ATOM 888 C C . ALA A 1 115 ? 2.827 8.144 20.466 1.00 92.69 115 ALA A C 1
ATOM 890 O O . ALA A 1 115 ? 3.260 8.865 21.361 1.00 92.69 115 ALA A O 1
ATOM 891 N N . ASN A 1 116 ? 1.628 7.557 20.546 1.00 91.00 116 ASN A N 1
ATOM 892 C CA . ASN A 1 116 ? 0.725 7.667 21.690 1.00 91.00 116 ASN A CA 1
ATOM 893 C C . ASN A 1 116 ? 0.330 6.272 22.195 1.00 91.00 116 ASN A C 1
ATOM 895 O O . ASN A 1 116 ? -0.190 5.455 21.433 1.00 91.00 116 ASN A O 1
ATOM 899 N N . GLU A 1 117 ? 0.517 6.013 23.491 1.00 90.06 117 GLU A N 1
ATOM 900 C CA . GLU A 1 117 ? 0.223 4.709 24.101 1.00 90.06 117 GLU A CA 1
ATOM 901 C C . GLU A 1 117 ? -1.262 4.332 23.978 1.00 90.06 117 GLU A C 1
ATOM 903 O O . GLU A 1 117 ? -1.603 3.166 23.765 1.00 90.06 117 GLU A O 1
ATOM 908 N N . GLU A 1 118 ? -2.170 5.310 24.050 1.00 89.12 118 GLU A N 1
ATOM 909 C CA . GLU A 1 118 ? -3.602 5.044 23.910 1.00 89.12 118 GLU A CA 1
ATOM 910 C C . GLU A 1 118 ? -3.954 4.555 22.495 1.00 89.12 118 GLU A C 1
ATOM 912 O O . GLU A 1 118 ? -4.694 3.577 22.326 1.00 89.12 118 GLU A O 1
ATOM 917 N N . ASP A 1 119 ? -3.399 5.207 21.471 1.00 86.88 119 ASP A N 1
ATOM 918 C CA . ASP A 1 119 ? -3.602 4.830 20.072 1.00 86.88 119 ASP A CA 1
ATOM 919 C C . ASP A 1 119 ? -2.925 3.489 19.762 1.00 86.88 119 ASP A C 1
ATOM 921 O O . ASP A 1 119 ? -3.525 2.639 19.098 1.00 86.88 119 ASP A O 1
ATOM 925 N N . TRP A 1 120 ? -1.744 3.239 20.331 1.00 91.19 120 TRP A N 1
ATOM 926 C CA . TRP A 1 120 ? -1.038 1.965 20.215 1.00 91.19 120 TRP A CA 1
ATOM 927 C C . TRP A 1 120 ? -1.816 0.801 20.835 1.00 91.19 120 TRP A C 1
ATOM 929 O O . TRP A 1 120 ? -1.942 -0.274 20.235 1.00 91.19 120 TRP A O 1
ATOM 939 N N . LYS A 1 121 ? -2.410 1.005 22.016 1.00 90.19 121 LYS A N 1
ATOM 940 C CA . LYS A 1 121 ? -3.266 0.006 22.667 1.00 90.19 121 LYS A CA 1
ATOM 941 C C . LYS A 1 121 ? -4.505 -0.290 21.824 1.00 90.19 121 LYS A C 1
ATOM 943 O O . LYS A 1 121 ? -4.804 -1.460 21.582 1.00 90.19 121 LYS A O 1
ATOM 948 N N . LYS A 1 122 ? -5.185 0.746 21.318 1.00 89.25 122 LYS A N 1
ATOM 949 C CA . LYS A 1 122 ? -6.350 0.617 20.420 1.00 89.25 122 LYS A CA 1
ATOM 950 C C . LYS A 1 122 ? -5.999 -0.072 19.100 1.00 89.25 122 LYS A C 1
ATOM 952 O O . LYS A 1 122 ? -6.809 -0.832 18.576 1.00 89.25 122 LYS A O 1
ATOM 957 N N . PHE A 1 123 ? -4.804 0.169 18.565 1.00 90.25 123 PHE A N 1
ATOM 958 C CA . PHE A 1 123 ? -4.310 -0.479 17.352 1.00 90.25 123 PHE A CA 1
ATOM 959 C C . PHE A 1 123 ? -4.067 -1.981 17.553 1.00 90.25 123 PHE A C 1
ATOM 961 O O . PHE A 1 123 ? -4.495 -2.784 16.727 1.00 90.25 123 PHE A O 1
ATOM 968 N N . LYS A 1 124 ? -3.432 -2.376 18.665 1.00 89.50 124 LYS A N 1
ATOM 969 C CA . LYS A 1 124 ? -3.151 -3.789 18.984 1.00 89.50 124 LYS A CA 1
ATOM 970 C C . LYS A 1 124 ? -4.381 -4.570 19.443 1.00 89.50 124 LYS A C 1
ATOM 972 O O . LYS A 1 124 ? -4.407 -5.791 19.304 1.00 89.50 124 LYS A O 1
ATOM 977 N N . GLN A 1 125 ? -5.387 -3.896 19.998 1.00 87.88 125 GLN A N 1
ATOM 978 C CA . GLN A 1 125 ? -6.545 -4.534 20.625 1.00 87.88 125 GLN A CA 1
ATOM 979 C C . GLN A 1 125 ? -7.234 -5.593 19.739 1.00 87.88 125 GLN A C 1
ATOM 981 O O . GLN A 1 125 ? -7.495 -6.681 20.246 1.00 87.88 125 GLN A O 1
ATOM 986 N N . PRO A 1 126 ? -7.497 -5.373 18.434 1.00 85.06 126 PRO A N 1
ATOM 987 C CA . PRO A 1 126 ? -8.109 -6.397 17.587 1.00 85.06 126 PRO A CA 1
ATOM 988 C C . PRO A 1 126 ? -7.233 -7.645 17.424 1.00 85.06 126 PRO A C 1
ATOM 990 O O . PRO A 1 126 ? -7.755 -8.757 17.446 1.00 85.06 126 PRO A O 1
ATOM 993 N N . ILE A 1 127 ? -5.913 -7.467 17.316 1.00 86.06 127 ILE A N 1
ATOM 994 C CA . ILE A 1 127 ? -4.944 -8.564 17.186 1.00 86.06 127 ILE A CA 1
ATOM 995 C C . ILE A 1 127 ? -4.916 -9.373 18.484 1.00 86.06 127 ILE A C 1
ATOM 997 O O . ILE A 1 127 ? -5.094 -10.589 18.459 1.00 86.06 127 ILE A O 1
ATOM 1001 N N . MET A 1 128 ? -4.782 -8.690 19.623 1.00 85.12 128 MET A N 1
ATOM 1002 C CA . MET A 1 128 ? -4.767 -9.334 20.940 1.00 85.12 128 MET A CA 1
ATOM 1003 C C . MET A 1 128 ? -6.091 -10.037 21.236 1.00 85.12 128 MET A C 1
ATOM 1005 O O . MET A 1 128 ? -6.091 -11.166 21.695 1.00 85.12 128 MET A O 1
ATOM 1009 N N . ASN A 1 129 ? -7.228 -9.463 20.842 1.00 85.94 129 ASN A N 1
ATOM 1010 C CA . ASN A 1 129 ? -8.532 -10.109 21.001 1.00 85.94 129 ASN A CA 1
ATOM 1011 C C . ASN A 1 129 ? -8.634 -11.459 20.265 1.00 85.94 129 ASN A C 1
ATOM 1013 O O . ASN A 1 129 ? -9.328 -12.362 20.739 1.00 85.94 129 ASN A O 1
ATOM 1017 N N . ILE A 1 130 ? -7.988 -11.594 19.103 1.00 84.56 130 ILE A N 1
ATOM 1018 C CA . ILE A 1 130 ? -7.923 -12.853 18.344 1.00 84.56 130 ILE A CA 1
ATOM 1019 C C . ILE A 1 130 ? -6.915 -13.806 19.003 1.00 84.56 130 ILE A C 1
ATOM 1021 O O . ILE A 1 130 ? -7.198 -14.993 19.176 1.00 84.56 130 ILE A O 1
ATOM 1025 N N . LEU A 1 131 ? -5.766 -13.284 19.436 1.00 82.69 131 LEU A N 1
ATOM 1026 C CA . LEU A 1 131 ? -4.705 -14.051 20.089 1.00 82.69 131 LEU A CA 1
ATOM 1027 C C . LEU A 1 131 ? -5.005 -14.466 21.531 1.00 82.69 131 LEU A C 1
ATOM 1029 O O . LEU A 1 131 ? -4.398 -15.426 21.973 1.00 82.69 131 LEU A O 1
ATOM 1033 N N . ASP A 1 132 ? -5.948 -13.839 22.233 1.00 81.88 132 ASP A N 1
ATOM 1034 C CA . ASP A 1 132 ? -6.381 -14.212 23.590 1.00 81.88 132 ASP A CA 1
ATOM 1035 C C . ASP A 1 132 ? -7.507 -15.248 23.558 1.00 81.88 132 ASP A C 1
ATOM 1037 O O . ASP A 1 132 ? -7.626 -16.064 24.467 1.00 81.88 132 ASP A O 1
ATOM 1041 N N . ALA A 1 133 ? -8.258 -15.311 22.447 1.00 69.88 133 ALA A N 1
ATOM 1042 C CA . ALA A 1 133 ? -9.283 -16.313 22.115 1.00 69.88 133 ALA A CA 1
ATOM 1043 C C . ALA A 1 133 ? -10.100 -16.867 23.302 1.00 69.88 133 ALA A C 1
ATOM 1045 O O . ALA A 1 133 ? -10.377 -18.069 23.397 1.00 69.88 133 ALA A O 1
ATOM 1046 N N . GLN A 1 134 ? -10.514 -15.978 24.205 1.00 67.00 134 GLN A N 1
ATOM 1047 C CA . GLN A 1 134 ? -11.285 -16.360 25.387 1.00 67.00 134 GLN A CA 1
ATOM 1048 C C . GLN A 1 134 ? -12.698 -16.861 25.027 1.00 67.00 134 GLN A C 1
ATOM 1050 O O . GLN A 1 134 ? -13.235 -17.719 25.718 1.00 67.00 134 GLN A O 1
ATOM 1055 N N . ALA A 1 135 ? -13.266 -16.405 23.903 1.00 63.06 135 ALA A N 1
ATOM 1056 C CA . ALA A 1 135 ? -14.553 -16.866 23.373 1.00 63.06 135 ALA A CA 1
ATOM 1057 C C . ALA A 1 135 ? -14.370 -17.924 22.267 1.00 63.06 135 ALA A C 1
ATOM 1059 O O . ALA A 1 135 ? -13.520 -17.758 21.388 1.00 63.06 135 ALA A O 1
ATOM 1060 N N . GLY A 1 136 ? -15.199 -18.976 22.270 1.00 65.19 136 GLY A N 1
ATOM 1061 C CA . GLY A 1 136 ? -15.055 -20.163 21.407 1.00 65.19 136 GLY A CA 1
ATOM 1062 C C . GLY A 1 136 ? -14.871 -19.872 19.910 1.00 65.19 136 GLY A C 1
ATOM 1063 O O . GLY A 1 136 ? -13.989 -20.455 19.285 1.00 65.19 136 GLY A O 1
ATOM 1064 N N . GLY A 1 137 ? -15.600 -18.901 19.346 1.00 69.56 137 GLY A N 1
ATOM 1065 C CA . GLY A 1 137 ? -15.464 -18.521 17.929 1.00 69.56 137 GLY A CA 1
ATOM 1066 C C . GLY A 1 137 ? -14.115 -17.883 17.562 1.00 69.56 137 GLY A C 1
ATOM 1067 O O . GLY A 1 137 ? -13.627 -18.048 16.447 1.00 69.56 137 GLY A O 1
ATOM 1068 N N . LYS A 1 138 ? -13.450 -17.208 18.508 1.00 75.62 138 LYS A N 1
ATOM 1069 C CA . LYS A 1 138 ? -12.132 -16.587 18.281 1.00 75.62 138 LYS A CA 1
ATOM 1070 C C . LYS A 1 138 ? -10.994 -17.614 18.312 1.00 75.62 138 LYS A C 1
ATOM 1072 O O . LYS A 1 138 ? -9.926 -17.342 17.771 1.00 75.62 138 LYS A O 1
ATOM 1077 N N . ARG A 1 139 ? -11.216 -18.800 18.901 1.00 78.62 139 ARG A N 1
ATOM 1078 C CA . ARG A 1 139 ? -10.219 -19.889 18.942 1.00 78.62 139 ARG A CA 1
ATOM 1079 C C . ARG A 1 139 ? -9.984 -20.478 17.562 1.00 78.62 139 ARG A C 1
ATOM 1081 O O . ARG A 1 139 ? -8.835 -20.625 17.162 1.00 78.62 139 ARG A O 1
ATOM 1088 N N . LEU A 1 140 ? -11.063 -20.734 16.820 1.00 83.75 140 LEU A N 1
ATOM 1089 C CA . LEU A 1 140 ? -10.972 -21.195 15.435 1.00 83.75 140 LEU A CA 1
ATOM 1090 C C . LEU A 1 140 ? -10.206 -20.185 14.577 1.00 83.75 140 LEU A C 1
ATOM 1092 O O . LEU A 1 140 ? -9.299 -20.559 13.840 1.00 83.75 140 LEU A O 1
ATOM 1096 N N . LEU A 1 141 ? -10.522 -18.897 14.737 1.00 84.38 141 LEU A N 1
ATOM 1097 C CA . LEU A 1 141 ? -9.859 -17.825 14.004 1.00 84.38 141 LEU A CA 1
ATOM 1098 C C . LEU A 1 141 ? -8.359 -17.752 14.328 1.00 84.38 141 LEU A C 1
ATOM 1100 O O . LEU A 1 141 ? -7.549 -17.596 13.421 1.00 84.38 141 LEU A O 1
ATOM 1104 N N . ARG A 1 142 ? -7.967 -17.936 15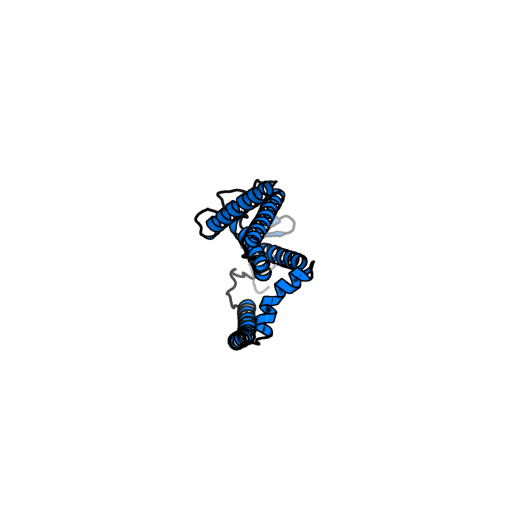.598 1.00 85.44 142 ARG A N 1
ATOM 1105 C CA . ARG A 1 142 ? -6.553 -18.006 15.994 1.00 85.44 142 ARG A CA 1
ATOM 1106 C C . ARG A 1 142 ? -5.822 -19.142 15.281 1.00 85.44 142 ARG A C 1
ATOM 1108 O O . ARG A 1 142 ? -4.772 -18.896 14.697 1.00 85.44 142 ARG A O 1
ATOM 1115 N N . TYR A 1 143 ? -6.360 -20.363 15.322 1.00 87.50 143 TYR A N 1
ATOM 1116 C CA . TYR A 1 143 ? -5.741 -21.503 14.638 1.00 87.50 143 TYR A CA 1
ATOM 1117 C C . TYR A 1 143 ? -5.669 -21.284 13.128 1.00 87.50 143 TYR A C 1
ATOM 1119 O O . TYR A 1 143 ? -4.632 -21.553 12.528 1.00 87.50 143 TYR A O 1
ATOM 1127 N N . ALA A 1 144 ? -6.723 -20.718 12.532 1.00 89.00 144 ALA A N 1
ATOM 1128 C CA . ALA A 1 144 ? -6.718 -20.341 11.127 1.00 89.00 144 ALA A CA 1
ATOM 1129 C C . ALA A 1 144 ? -5.567 -19.372 10.822 1.00 89.00 144 ALA A C 1
ATOM 1131 O O . ALA A 1 144 ? -4.772 -19.656 9.937 1.00 89.00 144 ALA A O 1
ATOM 1132 N N . TYR A 1 145 ? -5.397 -18.288 11.585 1.00 87.69 145 TYR A N 1
ATOM 1133 C CA . TYR A 1 145 ? -4.282 -17.359 11.369 1.00 87.69 145 TYR A CA 1
ATOM 1134 C C . TYR A 1 145 ? -2.908 -18.009 11.576 1.00 87.69 145 TYR A C 1
ATOM 1136 O O . TYR A 1 145 ? -2.015 -17.782 10.766 1.00 87.69 145 TYR A O 1
ATOM 1144 N N . LEU A 1 146 ? -2.732 -18.835 12.612 1.00 89.12 146 LEU A N 1
ATOM 1145 C CA . LEU A 1 146 ? -1.450 -19.488 12.903 1.00 89.12 146 LEU A CA 1
ATOM 1146 C C . LEU A 1 146 ? -1.025 -20.502 11.833 1.00 89.12 146 LEU A C 1
ATOM 1148 O O . LEU A 1 146 ? 0.168 -20.724 11.668 1.00 89.12 146 LEU A O 1
ATOM 1152 N N . ILE A 1 147 ? -1.974 -21.099 11.108 1.00 92.62 147 ILE A N 1
ATOM 1153 C CA . ILE A 1 147 ? -1.693 -22.061 10.032 1.00 92.62 147 ILE A CA 1
ATOM 1154 C C . ILE A 1 147 ? -1.626 -21.357 8.673 1.00 92.62 147 ILE A C 1
ATOM 1156 O O . ILE A 1 147 ? -0.687 -21.555 7.904 1.00 92.62 147 ILE A O 1
ATOM 1160 N N . VAL A 1 148 ? -2.613 -20.512 8.370 1.00 93.19 148 VAL A N 1
ATOM 1161 C CA . VAL A 1 148 ? -2.742 -19.847 7.068 1.00 93.19 148 VAL A CA 1
ATOM 1162 C C . VAL A 1 148 ? -1.627 -18.828 6.862 1.00 93.19 148 VAL A C 1
ATOM 1164 O O . VAL A 1 148 ? -1.096 -18.742 5.759 1.00 93.19 148 VAL A O 1
ATOM 1167 N N . LEU A 1 149 ? -1.230 -18.072 7.892 1.00 91.38 149 LEU A N 1
ATOM 1168 C CA . LEU A 1 149 ? -0.228 -17.017 7.732 1.00 91.38 149 LEU A CA 1
ATOM 1169 C C . LEU A 1 149 ? 1.153 -17.576 7.324 1.00 91.38 149 LEU A C 1
ATOM 1171 O O . LEU A 1 149 ? 1.682 -17.101 6.318 1.00 91.38 149 LEU A O 1
ATOM 1175 N N . PRO A 1 150 ? 1.724 -18.605 7.989 1.00 93.69 150 PRO A N 1
ATOM 1176 C CA . PRO A 1 150 ? 2.969 -19.221 7.528 1.00 93.69 150 PRO A CA 1
ATOM 1177 C C . PRO A 1 150 ? 2.852 -19.866 6.147 1.00 93.69 150 PRO A C 1
ATOM 1179 O O . PRO A 1 150 ? 3.774 -19.735 5.348 1.00 93.69 150 PRO A O 1
ATOM 1182 N N . LEU A 1 151 ? 1.725 -20.520 5.834 1.00 95.56 151 LEU A N 1
ATOM 1183 C CA . LEU A 1 151 ? 1.508 -21.125 4.515 1.00 95.56 151 LEU A CA 1
ATOM 1184 C C . LEU A 1 151 ? 1.467 -20.075 3.401 1.00 95.56 151 LEU A C 1
ATOM 1186 O O . LEU A 1 151 ? 2.076 -20.274 2.354 1.00 95.56 151 LEU A O 1
ATOM 1190 N N . LEU A 1 152 ? 0.796 -18.943 3.628 1.00 94.06 152 LEU A N 1
ATOM 1191 C CA . LEU A 1 152 ? 0.750 -17.842 2.667 1.00 94.06 152 LEU A CA 1
ATOM 1192 C C . LEU A 1 152 ? 2.125 -17.201 2.480 1.00 94.06 152 LEU A C 1
ATOM 1194 O O . LEU A 1 152 ? 2.548 -17.001 1.344 1.00 94.06 152 LEU A O 1
ATOM 1198 N N . ILE A 1 153 ? 2.835 -16.898 3.571 1.00 93.50 153 ILE A N 1
ATOM 1199 C CA . ILE A 1 153 ? 4.169 -16.284 3.501 1.00 93.50 153 ILE A CA 1
ATOM 1200 C C . ILE A 1 153 ? 5.161 -17.243 2.837 1.00 93.50 153 ILE A C 1
ATOM 1202 O O . ILE A 1 153 ? 5.915 -16.830 1.955 1.00 93.50 153 ILE A O 1
ATOM 1206 N N . GLY A 1 154 ? 5.141 -18.519 3.223 1.00 93.31 154 GLY A N 1
ATOM 1207 C CA . GLY A 1 154 ? 5.986 -19.560 2.646 1.00 93.31 154 GLY A CA 1
ATOM 1208 C C . GLY A 1 154 ? 5.685 -19.783 1.166 1.00 93.31 154 GLY A C 1
ATOM 1209 O O . GLY A 1 154 ? 6.599 -19.764 0.349 1.00 93.31 154 GLY A O 1
ATOM 1210 N N . GLY A 1 155 ? 4.407 -19.901 0.800 1.00 94.19 155 GLY A N 1
ATOM 1211 C CA . GLY A 1 155 ? 3.972 -20.067 -0.586 1.00 94.19 155 GLY A CA 1
ATOM 1212 C C . GLY A 1 155 ? 4.298 -18.858 -1.465 1.00 94.19 155 GLY A C 1
ATOM 1213 O O . GLY A 1 155 ? 4.766 -19.024 -2.590 1.00 94.19 155 GLY A O 1
ATOM 1214 N N . PHE A 1 156 ? 4.111 -17.637 -0.959 1.00 93.69 156 PHE A N 1
ATOM 1215 C CA . PHE A 1 156 ? 4.498 -16.419 -1.673 1.00 93.69 156 PHE A CA 1
ATOM 1216 C C . PHE A 1 156 ? 6.016 -16.340 -1.864 1.00 93.69 156 PHE A C 1
ATOM 1218 O O . PHE A 1 156 ? 6.481 -16.107 -2.977 1.00 93.69 156 PHE A O 1
ATOM 1225 N N . SER A 1 157 ? 6.788 -16.588 -0.802 1.00 91.94 157 SER A N 1
ATOM 1226 C CA . SER A 1 157 ? 8.255 -16.556 -0.852 1.00 91.94 157 SER A CA 1
ATOM 1227 C C . SER A 1 157 ? 8.804 -17.617 -1.801 1.00 91.94 157 SER A C 1
ATOM 1229 O O . SER A 1 157 ? 9.680 -17.314 -2.604 1.00 91.94 157 SER A O 1
ATOM 1231 N N . TYR A 1 158 ? 8.241 -18.828 -1.779 1.00 93.62 158 TYR A N 1
ATOM 1232 C CA . TYR A 1 158 ? 8.586 -19.890 -2.719 1.00 93.62 158 TYR A CA 1
ATOM 1233 C C . TYR A 1 158 ? 8.344 -19.455 -4.168 1.00 93.62 158 TYR A C 1
ATOM 1235 O O . TYR A 1 158 ? 9.259 -19.517 -4.979 1.00 93.62 158 TYR A O 1
ATOM 1243 N N . ASN A 1 159 ? 7.159 -18.927 -4.490 1.00 91.88 159 ASN A N 1
ATOM 1244 C CA . ASN A 1 159 ? 6.854 -18.448 -5.844 1.00 91.88 159 ASN A CA 1
ATOM 1245 C C . ASN A 1 159 ? 7.734 -17.268 -6.290 1.00 91.88 159 ASN A C 1
ATOM 1247 O O . ASN A 1 159 ? 8.007 -17.125 -7.480 1.00 91.88 159 ASN A O 1
ATOM 1251 N N . ALA A 1 160 ? 8.153 -16.412 -5.358 1.00 87.81 160 ALA A N 1
ATOM 1252 C CA . ALA A 1 160 ? 9.006 -15.266 -5.653 1.00 87.81 160 ALA A CA 1
ATOM 1253 C C . ALA A 1 160 ? 10.487 -15.646 -5.827 1.00 87.81 160 ALA A C 1
ATOM 1255 O O . ALA A 1 160 ? 11.192 -14.985 -6.586 1.00 87.81 160 ALA A O 1
ATOM 1256 N N . MET A 1 161 ? 10.961 -16.674 -5.117 1.00 89.56 161 MET A N 1
ATOM 1257 C CA . MET A 1 161 ? 12.377 -17.060 -5.071 1.00 89.56 161 MET A CA 1
ATOM 1258 C C . MET A 1 161 ? 12.714 -18.294 -5.908 1.00 89.56 161 MET A C 1
ATOM 1260 O O . MET A 1 161 ? 13.893 -18.535 -6.163 1.00 89.56 161 MET A O 1
ATOM 1264 N N . VAL A 1 162 ? 11.721 -19.086 -6.325 1.00 92.00 162 VAL A N 1
ATOM 1265 C CA . VAL A 1 162 ? 11.962 -20.256 -7.172 1.00 92.00 162 VAL A CA 1
ATOM 1266 C C . VAL A 1 162 ? 12.592 -19.803 -8.499 1.00 92.00 162 VAL A C 1
ATOM 1268 O O . VAL A 1 162 ? 12.023 -18.949 -9.187 1.00 92.00 162 VAL A O 1
ATOM 1271 N N . PRO A 1 163 ? 13.771 -20.333 -8.877 1.00 85.81 163 PRO A N 1
ATOM 1272 C CA . PRO A 1 163 ? 14.391 -19.993 -10.148 1.00 85.81 163 PRO A CA 1
ATOM 1273 C C . PRO A 1 163 ? 13.479 -20.405 -11.303 1.00 85.81 163 PRO A C 1
ATOM 1275 O O . PRO A 1 163 ? 13.033 -21.552 -11.373 1.00 85.81 163 PRO A O 1
ATOM 1278 N N . LYS A 1 164 ? 13.213 -19.482 -12.225 1.00 82.38 164 LYS A N 1
ATOM 1279 C CA . LYS A 1 164 ? 12.512 -19.784 -13.473 1.00 82.38 164 LYS A CA 1
ATOM 1280 C C . LYS A 1 164 ? 13.550 -20.059 -14.554 1.00 82.38 164 LYS A C 1
ATOM 1282 O O . LYS A 1 164 ? 14.431 -19.235 -14.783 1.00 82.38 164 LYS A O 1
ATOM 1287 N N . SER A 1 165 ? 13.457 -21.219 -15.199 1.00 78.12 165 SER A N 1
ATOM 1288 C CA . SER A 1 165 ? 14.243 -21.518 -16.397 1.00 78.12 165 SER A CA 1
ATOM 1289 C C . SER A 1 165 ? 13.596 -20.797 -17.575 1.00 78.12 165 SER A C 1
ATOM 1291 O O . SER A 1 165 ? 12.810 -21.387 -18.309 1.00 78.12 165 SER A O 1
ATOM 1293 N N . GLU A 1 166 ? 13.851 -19.498 -17.696 1.00 78.19 166 GLU A N 1
ATOM 1294 C CA . GLU A 1 166 ? 13.458 -18.719 -18.869 1.00 78.19 166 GLU A CA 1
ATOM 1295 C C . GLU A 1 166 ? 14.599 -18.772 -19.890 1.00 78.19 166 GLU A C 1
ATOM 1297 O O . GLU A 1 166 ? 15.775 -18.625 -19.540 1.00 78.19 166 GLU A O 1
ATOM 1302 N N . GLU A 1 167 ? 14.259 -19.030 -21.153 1.00 75.25 167 GLU A N 1
ATOM 1303 C CA . GLU A 1 167 ? 15.229 -18.938 -22.241 1.00 75.25 167 GLU A CA 1
ATOM 1304 C C . GLU A 1 167 ? 15.773 -17.501 -22.295 1.00 75.25 167 GLU A C 1
ATOM 1306 O O . GLU A 1 167 ? 15.007 -16.550 -22.098 1.00 75.25 167 GLU A O 1
ATOM 1311 N N . PRO A 1 168 ? 17.084 -17.300 -22.521 1.00 70.62 168 PRO A N 1
ATOM 1312 C CA . PRO A 1 168 ? 17.642 -15.961 -22.630 1.00 70.62 168 PRO A CA 1
ATOM 1313 C C . PRO A 1 168 ? 16.870 -15.148 -23.678 1.00 70.62 168 PRO A C 1
ATOM 1315 O O . PRO A 1 168 ? 16.843 -15.514 -24.848 1.00 70.62 168 PRO A O 1
ATOM 1318 N N . ILE A 1 169 ? 16.260 -14.036 -23.251 1.00 64.38 169 ILE A N 1
ATOM 1319 C CA . ILE A 1 169 ? 15.446 -13.147 -24.108 1.00 64.38 169 ILE A CA 1
ATOM 1320 C C . ILE A 1 169 ? 16.276 -12.582 -25.274 1.00 64.38 169 ILE A C 1
ATOM 1322 O O . ILE A 1 169 ? 15.743 -12.238 -26.327 1.00 64.38 169 ILE A O 1
ATOM 1326 N N . GLU A 1 170 ? 17.594 -12.521 -25.099 1.00 67.00 170 GLU A N 1
ATOM 1327 C CA . GLU A 1 170 ? 18.540 -12.109 -26.122 1.00 67.00 170 GLU A CA 1
ATOM 1328 C C . GLU A 1 170 ? 19.319 -13.324 -26.627 1.00 67.00 170 GLU A C 1
ATOM 1330 O O . GLU A 1 170 ? 19.898 -14.080 -25.838 1.00 67.00 170 GLU A O 1
ATOM 1335 N N . LEU A 1 171 ? 19.384 -13.474 -27.956 1.00 60.50 171 LEU A N 1
ATOM 1336 C CA . LEU A 1 171 ? 20.399 -14.283 -28.626 1.00 60.50 171 LEU A CA 1
ATOM 1337 C C . LEU A 1 171 ? 21.758 -13.819 -28.107 1.00 60.50 171 LEU A C 1
ATOM 1339 O O . LEU A 1 171 ? 22.291 -12.796 -28.532 1.00 60.50 171 LEU A O 1
ATOM 1343 N N . ARG A 1 172 ? 22.320 -14.573 -27.163 1.00 63.75 172 ARG A N 1
ATOM 1344 C CA . ARG A 1 172 ? 23.688 -14.370 -26.704 1.00 63.75 172 ARG A CA 1
ATOM 1345 C C . ARG A 1 172 ? 24.609 -14.792 -27.843 1.00 63.75 172 ARG A C 1
ATOM 1347 O O . ARG A 1 172 ? 25.120 -15.907 -27.852 1.00 63.75 172 ARG A O 1
ATOM 1354 N N . THR A 1 173 ? 24.809 -13.922 -28.830 1.00 63.59 173 THR A N 1
ATOM 1355 C CA . THR A 1 173 ? 25.904 -14.070 -29.786 1.00 63.59 173 THR A CA 1
ATOM 1356 C C . THR A 1 173 ? 27.185 -13.812 -29.008 1.00 63.59 173 THR A C 1
ATOM 1358 O O . THR A 1 173 ? 27.625 -12.677 -28.852 1.00 63.59 173 THR A O 1
ATOM 1361 N N . VAL A 1 174 ? 27.756 -14.883 -28.456 1.00 61.84 174 VAL A N 1
ATOM 1362 C CA . VAL A 1 174 ? 29.004 -14.862 -27.674 1.00 61.84 174 VAL A CA 1
ATOM 1363 C C . VAL A 1 174 ? 30.203 -14.370 -28.496 1.00 61.84 174 VAL A C 1
ATOM 1365 O O . VAL A 1 174 ? 31.246 -14.046 -27.934 1.00 61.84 174 VAL A O 1
ATOM 1368 N N . HIS A 1 175 ? 30.035 -14.245 -29.814 1.00 62.53 175 HIS A N 1
ATOM 1369 C CA . HIS A 1 175 ? 30.995 -13.635 -30.717 1.00 62.53 175 HIS A CA 1
ATOM 1370 C C . HIS A 1 175 ? 30.310 -12.553 -31.559 1.00 62.53 175 HIS A C 1
ATOM 1372 O O . HIS A 1 175 ? 29.340 -12.855 -32.262 1.00 62.53 175 HIS A O 1
ATOM 1378 N N . PRO A 1 176 ? 30.805 -11.301 -31.521 1.00 71.25 176 PRO A N 1
ATOM 1379 C CA . PRO A 1 176 ? 30.509 -10.326 -32.560 1.00 71.25 176 PRO A CA 1
ATOM 1380 C C . PRO A 1 176 ? 30.870 -10.910 -33.929 1.00 71.25 176 PRO A C 1
ATOM 1382 O O . PRO A 1 176 ? 31.833 -11.675 -34.042 1.00 71.25 176 PRO A O 1
ATOM 1385 N N . ALA A 1 177 ? 30.132 -10.532 -34.974 1.00 72.19 177 ALA A N 1
ATOM 1386 C CA . ALA A 1 177 ? 30.539 -10.860 -36.335 1.00 72.19 177 ALA A CA 1
ATOM 1387 C C . ALA A 1 177 ? 31.982 -10.362 -36.567 1.00 72.19 177 ALA A C 1
ATOM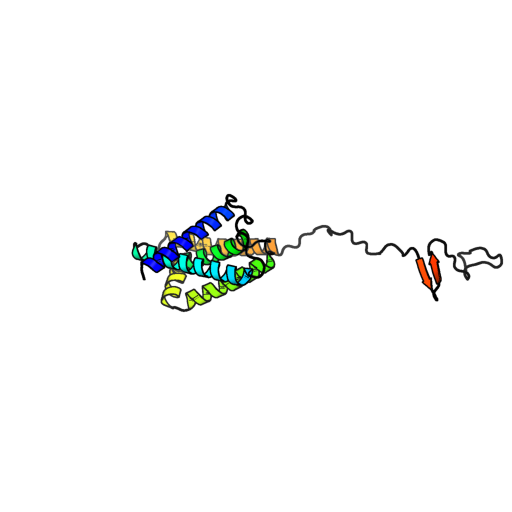 1389 O O . ALA A 1 177 ? 32.308 -9.248 -36.138 1.00 72.19 177 ALA A O 1
ATOM 1390 N N . PRO A 1 178 ? 32.858 -11.164 -37.203 1.00 73.75 178 PRO A N 1
ATOM 1391 C CA . PRO A 1 178 ? 34.225 -10.745 -37.466 1.00 73.75 178 PRO A CA 1
ATOM 1392 C C . PRO A 1 178 ? 34.217 -9.418 -38.239 1.00 73.75 178 PRO A C 1
ATOM 1394 O O . PRO A 1 178 ? 33.405 -9.244 -39.154 1.00 73.75 178 PRO A O 1
ATOM 1397 N N . PRO A 1 179 ? 35.083 -8.459 -37.871 1.00 80.62 179 PRO A N 1
ATOM 1398 C CA . PRO A 1 179 ? 35.106 -7.158 -38.520 1.00 80.62 179 PRO A CA 1
ATOM 1399 C C . PRO A 1 179 ? 35.420 -7.315 -40.012 1.00 80.62 179 PRO A C 1
ATOM 1401 O O . PRO A 1 179 ? 36.268 -8.112 -40.401 1.00 80.62 179 PRO A O 1
ATOM 1404 N N . ALA A 1 180 ? 34.762 -6.529 -40.865 1.00 82.00 180 ALA A N 1
ATOM 1405 C CA . ALA A 1 180 ? 34.997 -6.585 -42.310 1.00 82.00 180 ALA A CA 1
ATOM 1406 C C . ALA A 1 180 ? 36.381 -6.032 -42.713 1.00 82.00 180 ALA A C 1
ATOM 1408 O O . ALA A 1 180 ? 36.924 -6.392 -43.759 1.00 82.00 180 ALA A O 1
ATOM 1409 N N . SER A 1 181 ? 36.976 -5.169 -41.882 1.00 84.88 181 SER A N 1
ATOM 1410 C CA . SER A 1 181 ? 38.262 -4.520 -42.145 1.00 84.88 181 SER A CA 1
ATOM 1411 C C . SER A 1 181 ? 39.031 -4.207 -40.863 1.00 84.88 181 SER A C 1
ATOM 1413 O O . SER A 1 181 ? 38.422 -3.978 -39.820 1.00 84.88 181 SER A O 1
ATOM 1415 N N . THR A 1 182 ? 40.355 -4.105 -40.959 1.00 83.81 182 THR A N 1
ATOM 1416 C CA . THR A 1 182 ? 41.239 -3.630 -39.885 1.00 83.81 182 THR A CA 1
ATOM 1417 C C . THR A 1 182 ? 42.152 -2.512 -40.386 1.00 83.81 182 THR A C 1
ATOM 1419 O O . THR A 1 182 ? 42.478 -2.455 -41.572 1.00 83.81 182 THR A O 1
ATOM 1422 N N . LYS A 1 183 ? 42.573 -1.602 -39.503 1.00 85.19 183 LYS A N 1
ATOM 1423 C CA . LYS A 1 183 ? 43.497 -0.512 -39.839 1.00 85.19 183 LYS A CA 1
ATOM 1424 C C . LYS A 1 183 ? 44.865 -0.804 -39.236 1.00 85.19 183 LYS A C 1
ATOM 1426 O O . LYS A 1 183 ? 45.001 -0.843 -38.018 1.00 85.19 183 LYS A O 1
ATOM 1431 N N . VAL A 1 184 ? 45.882 -0.961 -40.080 1.00 79.75 184 VAL A N 1
ATOM 1432 C CA . VAL A 1 184 ? 47.268 -1.216 -39.658 1.00 79.75 184 VAL A CA 1
ATOM 1433 C C . VAL A 1 184 ? 48.161 -0.138 -40.266 1.00 79.75 184 VAL A C 1
ATOM 1435 O O . VAL A 1 184 ? 48.107 0.114 -41.469 1.00 79.75 184 VAL A O 1
ATOM 1438 N N . HIS A 1 185 ? 48.953 0.541 -39.432 1.00 81.62 185 HIS A N 1
ATOM 1439 C CA . HIS A 1 185 ? 49.870 1.615 -39.852 1.00 81.62 185 HIS A CA 1
ATOM 1440 C C . HIS A 1 185 ? 49.216 2.696 -40.733 1.00 81.62 185 HIS A C 1
ATOM 1442 O O . HIS A 1 185 ? 49.751 3.105 -41.760 1.00 81.62 185 HIS A O 1
ATOM 1448 N N . GLY A 1 186 ? 48.015 3.144 -40.358 1.00 82.50 186 GLY A N 1
ATOM 1449 C CA . GLY A 1 186 ? 47.317 4.217 -41.073 1.00 82.50 186 GLY A CA 1
ATOM 1450 C C . GLY A 1 186 ? 46.555 3.780 -42.331 1.00 82.50 186 GLY A C 1
ATOM 1451 O O . GLY A 1 186 ? 45.756 4.572 -42.826 1.00 82.50 186 GLY A O 1
ATOM 1452 N N . LYS A 1 187 ? 46.721 2.535 -42.801 1.00 78.56 187 LYS A N 1
ATOM 1453 C CA . LYS A 1 187 ? 46.034 1.985 -43.981 1.00 78.56 187 LYS A CA 1
ATOM 1454 C C . LYS A 1 187 ? 44.927 1.009 -43.581 1.00 78.56 187 LYS A C 1
ATOM 1456 O O . LYS A 1 187 ? 45.100 0.219 -42.655 1.00 78.56 187 LYS A O 1
ATOM 1461 N N . THR A 1 188 ? 43.793 1.079 -44.274 1.00 84.56 188 THR A N 1
ATOM 1462 C CA . THR A 1 188 ? 42.636 0.196 -44.060 1.00 84.56 188 THR A CA 1
ATOM 1463 C C . THR A 1 188 ? 42.754 -1.038 -44.953 1.00 84.56 188 THR A C 1
ATOM 1465 O O . THR A 1 188 ? 42.9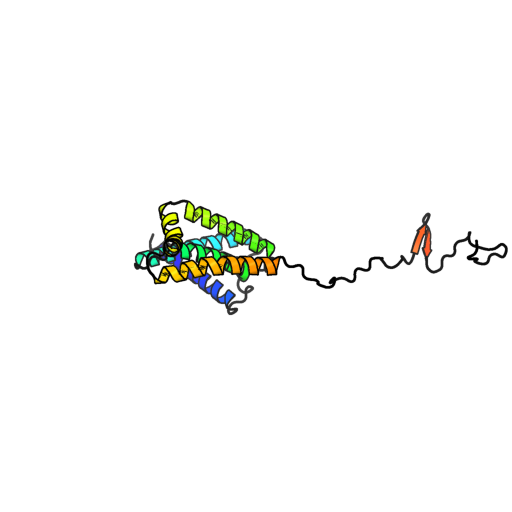03 -0.899 -46.164 1.00 84.56 188 THR A O 1
ATOM 1468 N N . TYR A 1 189 ? 42.667 -2.229 -44.360 1.00 81.25 189 TYR A N 1
ATOM 1469 C CA . TYR A 1 189 ? 42.714 -3.525 -45.038 1.00 81.25 189 TYR A CA 1
ATOM 1470 C C . TYR A 1 189 ? 41.378 -4.252 -44.876 1.00 81.25 189 TYR A C 1
ATOM 1472 O O . TYR A 1 189 ? 40.905 -4.431 -43.753 1.00 81.25 189 TYR A O 1
ATOM 1480 N N . THR A 1 190 ? 40.778 -4.696 -45.979 1.00 86.44 190 THR A N 1
ATOM 1481 C CA . THR A 1 190 ? 39.554 -5.514 -45.972 1.00 86.44 190 THR A CA 1
ATOM 1482 C C . THR A 1 190 ? 39.915 -6.964 -45.673 1.00 86.44 190 THR A C 1
ATOM 1484 O O . THR A 1 190 ? 40.598 -7.605 -46.469 1.00 86.44 190 THR A O 1
ATOM 1487 N N . LEU A 1 191 ? 39.466 -7.505 -44.540 1.00 80.94 191 LEU A N 1
ATOM 1488 C CA . LEU A 1 191 ? 39.902 -8.820 -44.053 1.00 80.94 191 LEU A CA 1
ATOM 1489 C C . LEU A 1 191 ? 39.432 -9.983 -44.939 1.00 80.94 191 LEU A C 1
ATOM 1491 O O . LEU A 1 191 ? 40.108 -11.000 -45.001 1.00 80.94 191 LEU A O 1
ATOM 1495 N N . GLN A 1 192 ? 38.325 -9.821 -45.671 1.00 78.00 192 GLN A N 1
ATOM 1496 C CA . GLN A 1 192 ? 37.796 -10.853 -46.575 1.00 78.00 192 GLN A CA 1
ATOM 1497 C C . GLN A 1 192 ? 38.641 -11.064 -47.840 1.00 78.00 192 GLN A C 1
ATOM 1499 O O . GLN A 1 192 ? 38.629 -12.151 -48.407 1.00 78.00 192 GLN A O 1
ATOM 1504 N N . THR A 1 193 ? 39.359 -10.035 -48.296 1.00 78.00 193 THR A N 1
ATOM 1505 C CA . THR A 1 193 ? 40.151 -10.073 -49.540 1.00 78.00 193 THR A CA 1
ATOM 1506 C C . THR A 1 193 ? 41.652 -9.970 -49.290 1.00 78.00 193 THR A C 1
ATOM 1508 O O . THR A 1 193 ? 42.439 -10.059 -50.229 1.00 78.00 193 THR A O 1
ATOM 1511 N N . SER A 1 194 ? 42.066 -9.733 -48.044 1.00 77.12 194 SER A N 1
ATOM 1512 C CA . SER A 1 194 ? 43.478 -9.601 -47.689 1.00 77.12 194 SER A CA 1
ATOM 1513 C C . SER A 1 194 ? 44.134 -10.976 -47.604 1.00 77.12 194 SER A C 1
ATOM 1515 O O . SER A 1 194 ? 43.617 -11.874 -46.946 1.00 77.12 194 SER A O 1
ATOM 1517 N N . GLN A 1 195 ? 45.297 -11.127 -48.235 1.00 74.75 195 GLN A N 1
ATOM 1518 C CA . GLN A 1 195 ? 46.134 -12.324 -48.138 1.00 74.75 195 GLN A CA 1
ATOM 1519 C C . GLN A 1 195 ? 47.406 -12.009 -47.348 1.00 74.75 195 GLN A C 1
ATOM 1521 O O . GLN A 1 195 ? 47.905 -10.883 -47.388 1.00 74.75 195 GLN A O 1
ATOM 1526 N N . ASN A 1 196 ? 47.921 -12.994 -46.608 1.00 76.81 196 ASN A N 1
ATOM 1527 C CA . ASN A 1 196 ? 49.168 -12.837 -45.867 1.00 76.81 196 ASN A CA 1
ATOM 1528 C C . ASN A 1 196 ? 50.358 -12.899 -46.848 1.00 76.81 196 ASN A C 1
ATOM 1530 O O . ASN A 1 196 ? 50.571 -13.955 -47.441 1.00 7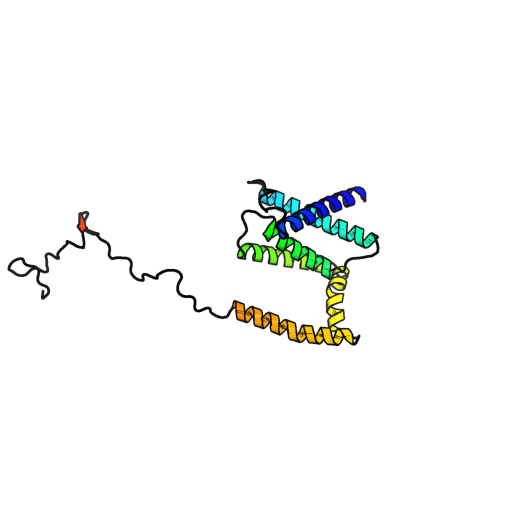6.81 196 ASN A O 1
ATOM 1534 N N . PRO A 1 197 ? 51.156 -11.824 -46.999 1.00 76.06 197 PRO A N 1
ATOM 1535 C CA . PRO A 1 197 ? 52.279 -11.789 -47.939 1.00 76.06 197 PRO A CA 1
ATOM 1536 C C . PRO A 1 197 ? 53.430 -12.734 -47.565 1.00 76.06 197 PRO A C 1
ATOM 1538 O O . PRO A 1 197 ? 54.319 -12.941 -48.380 1.00 76.06 197 PRO A O 1
ATOM 1541 N N . TYR A 1 198 ? 53.428 -13.295 -46.352 1.00 76.81 198 TYR A N 1
ATOM 1542 C CA . TYR A 1 198 ? 54.413 -14.280 -45.901 1.00 76.81 198 TYR A CA 1
ATOM 1543 C C . TYR A 1 198 ? 53.951 -15.731 -46.089 1.00 76.81 198 TYR A C 1
ATOM 1545 O O . TYR A 1 198 ? 54.756 -16.637 -45.918 1.00 76.81 198 TYR A O 1
ATOM 1553 N N . ARG A 1 199 ? 52.679 -15.953 -46.451 1.00 75.81 199 ARG A N 1
ATOM 1554 C CA . ARG A 1 199 ? 52.128 -17.278 -46.785 1.00 75.81 199 ARG A CA 1
ATOM 1555 C C . ARG A 1 199 ? 52.025 -17.451 -48.289 1.00 75.81 199 ARG A C 1
ATOM 1557 O O . ARG A 1 199 ? 50.940 -17.626 -48.843 1.00 75.81 199 ARG A O 1
ATOM 1564 N N . ILE A 1 200 ? 53.160 -17.302 -48.952 1.00 77.56 200 ILE A N 1
ATOM 1565 C CA . ILE A 1 200 ? 53.289 -17.521 -50.387 1.00 77.56 200 ILE A CA 1
ATOM 1566 C C . ILE A 1 200 ? 54.452 -18.475 -50.631 1.00 77.56 200 ILE A C 1
ATOM 1568 O O . ILE A 1 200 ? 55.489 -18.378 -49.977 1.00 77.56 200 ILE A O 1
ATOM 1572 N N . ASN A 1 201 ? 54.280 -19.398 -51.570 1.00 77.31 201 ASN A N 1
ATOM 1573 C CA . ASN A 1 201 ? 55.357 -20.269 -52.017 1.00 77.31 201 ASN A CA 1
ATOM 1574 C C . ASN A 1 201 ? 56.379 -19.491 -52.876 1.00 77.31 201 ASN A C 1
ATOM 1576 O O . ASN A 1 201 ? 56.169 -18.329 -53.234 1.00 77.31 201 ASN A O 1
ATOM 1580 N N . LEU A 1 202 ? 57.486 -20.143 -53.253 1.00 75.06 202 LEU A N 1
ATOM 1581 C CA . LEU A 1 202 ? 58.531 -19.564 -54.119 1.00 75.06 202 LEU A CA 1
ATOM 1582 C C . LEU A 1 202 ? 58.008 -19.119 -55.504 1.00 75.06 202 LEU A C 1
ATOM 1584 O O . LEU A 1 202 ? 58.671 -18.347 -56.191 1.00 75.06 202 LEU A O 1
ATOM 1588 N N . GLU A 1 203 ? 56.816 -19.574 -55.897 1.00 76.62 203 GLU A N 1
ATOM 1589 C CA . GLU A 1 203 ? 56.122 -19.206 -57.138 1.00 76.62 203 GLU A CA 1
ATOM 1590 C C . GLU A 1 203 ? 55.126 -18.042 -56.954 1.00 76.62 203 GLU A C 1
ATOM 1592 O O . GLU A 1 203 ? 54.435 -17.660 -57.900 1.00 76.62 203 GLU A O 1
ATOM 1597 N N . GLY A 1 204 ? 55.026 -17.471 -55.748 1.00 70.56 204 GLY A N 1
ATOM 1598 C CA . GLY A 1 204 ? 54.153 -16.337 -55.437 1.00 70.56 204 GLY A CA 1
ATOM 1599 C C . GLY A 1 204 ? 52.670 -16.686 -55.271 1.00 70.56 204 GLY A C 1
ATOM 1600 O O . GLY A 1 204 ? 51.829 -15.787 -55.307 1.00 70.56 204 GLY A O 1
ATOM 1601 N N . LYS A 1 205 ? 52.322 -17.966 -55.096 1.00 75.75 205 LYS A N 1
ATOM 1602 C CA . LYS A 1 205 ? 50.950 -18.432 -54.837 1.00 75.75 205 LYS A CA 1
ATOM 1603 C C . LYS A 1 205 ? 50.734 -18.706 -53.353 1.00 75.75 205 LYS A C 1
ATOM 1605 O O . LYS A 1 205 ? 51.648 -19.156 -52.671 1.00 75.75 205 LYS A O 1
ATOM 1610 N N . TYR A 1 206 ? 49.515 -18.455 -52.876 1.00 73.50 206 TYR A N 1
ATOM 1611 C CA . TYR A 1 206 ? 49.134 -18.724 -51.490 1.00 73.50 206 TYR A CA 1
ATOM 1612 C C . TYR A 1 206 ? 49.257 -20.217 -51.172 1.00 73.50 206 TYR A C 1
ATOM 1614 O O . TYR A 1 206 ? 48.675 -21.043 -51.876 1.00 73.50 206 TYR A O 1
ATOM 1622 N N . ASP A 1 207 ? 49.987 -20.534 -50.108 1.00 74.75 207 ASP A N 1
ATOM 1623 C CA . ASP A 1 207 ? 50.216 -21.896 -49.633 1.00 74.75 207 ASP A CA 1
ATOM 1624 C C . ASP A 1 207 ? 49.814 -21.984 -48.154 1.00 74.75 207 ASP A C 1
ATOM 1626 O O . ASP A 1 207 ? 50.102 -21.075 -47.374 1.00 74.75 207 ASP A O 1
ATOM 1630 N N . GLN A 1 208 ? 49.072 -23.030 -47.785 1.00 71.81 208 GLN A N 1
ATOM 1631 C CA . GLN A 1 208 ? 48.631 -23.249 -46.403 1.00 71.81 208 GLN A CA 1
ATOM 1632 C C . GLN A 1 208 ? 49.652 -24.035 -45.576 1.00 71.81 208 GLN A C 1
ATOM 1634 O O . GLN A 1 208 ? 49.558 -24.006 -44.349 1.00 71.81 208 GLN A O 1
ATOM 1639 N N . ASP A 1 209 ? 50.609 -24.694 -46.233 1.00 67.75 209 ASP A N 1
ATOM 1640 C CA . ASP A 1 209 ? 51.590 -25.573 -45.595 1.00 67.75 209 ASP A CA 1
ATOM 1641 C C . ASP A 1 209 ? 52.836 -24.816 -45.074 1.00 67.75 209 ASP A C 1
ATOM 1643 O O . ASP A 1 209 ? 53.707 -25.428 -44.451 1.00 67.75 209 ASP A O 1
ATOM 1647 N N . TYR A 1 210 ? 52.900 -23.488 -45.275 1.00 55.91 210 TYR A N 1
ATOM 1648 C CA . TYR A 1 210 ? 53.968 -22.578 -44.821 1.00 55.91 210 TYR A CA 1
ATOM 1649 C C . TYR A 1 210 ? 53.459 -21.427 -43.930 1.00 55.91 210 TYR A C 1
ATOM 1651 O O . TYR A 1 210 ? 52.406 -20.809 -44.229 1.00 55.91 210 TYR A O 1
#

Secondary structure (DSSP, 8-state):
-HHHHHHHHHHHHHHHHHHHHHHTTSS-TTSSPPPTTTHHHHHHHHHHHHHHHHHHHHHHHHHTT-PPPHHHHHHHHHHHHHHHHHHTSSSPPPHHHHHHHHHHHHHHHHHHHHTSHHHHHHHHHHHHHHHH--SHHHHHHHHHHHHHHHHHHHHHHHHHHSPP-PPPSS---SSPPPPSEEEETTEEEETTT---TTSB-TTS-B-S--

Foldseek 3Di:
DLVVLVVLLVLLVVVVVVLVCQVVVVDALPNDDQDPPCNVVVVVVSLVSNVSNLVSVQVVCVVVVNRDQLQVSLVVNLVVLLSCLQRNDPPRDDPVVSVVVSVVVNVVSVCVQVVDPVSVCSNCVVVVCLVVCPDPVSPVVVVCCVPVVCVVVVVVCCVVPPDDPDDPPDPPPVDDDPDQWDADPNDIGGPVPDDDQVQADPVRHGDPVD

pLDDT: mean 81.16, std 9.45, range [54.09, 95.56]

Radius of gyration: 32.59 Å; chains: 1; bounding box: 80×51×82 Å

Sequence (210 aa):
MKALMSVGALIGVVGILLLAGMTVGIVPSNTVRLLEGYMPVQVILELTLFVAGFTGISYMMASMGKAFPRFWQVVLLWAFILLYLKFRVYPPIPFSVRAMYGTVSLVAIFMWVSANEEDWKKFKQPIMNILDAQAGGKRLLRYAYLIVLPLLIGGFSYNAMVPKSEEPIELRTVHPAPPASTKVHGKTYTLQTSQNPYRINLEGKYDQDY